Protein AF-A0A9L0SGS0-F1 (afdb_monomer_lite)

Foldseek 3Di:
DPVPPCLLVLLLVLLLLQLVVLCVQLVVLCLPPPSVVSNVLSNLLSVLSNVCSVPVCVLVDPVSLVSLVVSLVVLVVVLVVLVVVCVVVVDDDDDPPVSVVSSVVSVLSNLVSVLSNCCVPDDVCSVVSSVVSVCSSVVVVVVVVVCVVDVVNVLPDDPSPDDPVSVVVVVVVVVVVVVVVVVVVVVVVVVVVVVVVVD

Structure (mmCIF, N/CA/C/O backbone):
data_AF-A0A9L0SGS0-F1
#
_entry.id   AF-A0A9L0SGS0-F1
#
loop_
_atom_site.group_PDB
_atom_site.id
_atom_site.type_symbol
_atom_site.label_atom_id
_atom_site.label_alt_id
_atom_site.label_comp_id
_atom_site.label_asym_id
_atom_site.label_entity_id
_atom_site.label_seq_id
_atom_site.pdbx_PDB_ins_code
_atom_site.Cartn_x
_atom_site.Cartn_y
_atom_site.Cartn_z
_atom_site.occupancy
_atom_site.B_iso_or_equiv
_atom_site.auth_seq_id
_atom_site.auth_comp_id
_atom_site.auth_asym_id
_atom_site.auth_atom_id
_a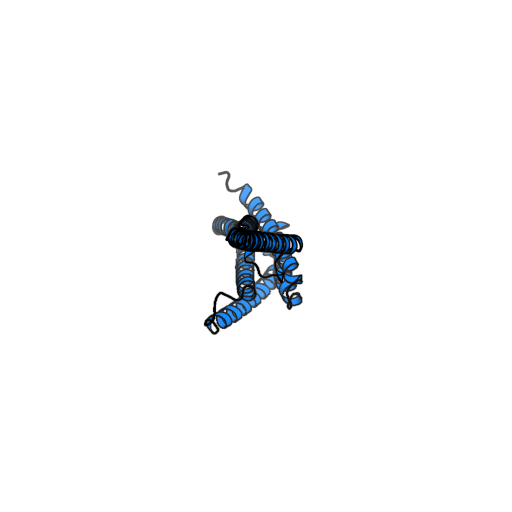tom_site.pdbx_PDB_model_num
ATOM 1 N N . MET A 1 1 ? -27.822 16.216 8.752 1.00 39.91 1 MET A N 1
ATOM 2 C CA . MET A 1 1 ? -26.629 15.425 9.150 1.00 39.91 1 MET A CA 1
ATOM 3 C C . MET A 1 1 ? -26.613 14.049 8.461 1.00 39.91 1 MET A C 1
ATOM 5 O O . MET A 1 1 ? -26.698 13.025 9.122 1.00 39.91 1 MET A O 1
ATOM 9 N N . ALA A 1 2 ? -26.491 13.999 7.128 1.00 43.97 2 ALA A N 1
ATOM 10 C CA . ALA A 1 2 ? -26.511 12.740 6.361 1.00 43.97 2 ALA A CA 1
ATOM 11 C C . ALA A 1 2 ? -25.134 12.043 6.251 1.00 43.97 2 ALA A C 1
ATOM 13 O O . ALA A 1 2 ? -25.060 10.856 5.946 1.00 43.97 2 ALA A O 1
ATOM 14 N N . ALA A 1 3 ? -24.040 12.750 6.556 1.00 47.53 3 ALA A N 1
ATOM 15 C CA . ALA A 1 3 ? -22.668 12.266 6.367 1.00 47.53 3 ALA A CA 1
ATOM 16 C C . ALA A 1 3 ? -22.242 11.116 7.310 1.00 47.53 3 ALA A C 1
ATOM 18 O O . ALA A 1 3 ? -21.232 10.467 7.064 1.00 47.53 3 ALA A O 1
ATOM 19 N N . GLY A 1 4 ? -22.989 10.841 8.387 1.00 55.97 4 GLY A N 1
ATOM 20 C CA . GLY A 1 4 ? -22.631 9.797 9.360 1.00 55.97 4 GLY A CA 1
ATOM 21 C C . GLY A 1 4 ? -23.010 8.372 8.945 1.00 55.97 4 GLY A C 1
ATOM 22 O O . GLY A 1 4 ? -22.355 7.423 9.360 1.00 55.97 4 GLY A O 1
ATOM 23 N N . ARG A 1 5 ? -24.043 8.208 8.106 1.00 62.41 5 ARG A N 1
ATOM 24 C CA . ARG A 1 5 ? -24.620 6.889 7.781 1.00 62.41 5 ARG A CA 1
ATOM 25 C C . ARG A 1 5 ? -23.852 6.142 6.687 1.00 62.41 5 ARG A C 1
ATOM 27 O O . ARG A 1 5 ? -23.850 4.918 6.669 1.00 62.41 5 ARG A O 1
ATOM 34 N N . TRP A 1 6 ? -23.171 6.880 5.814 1.00 72.38 6 TRP A N 1
ATOM 35 C CA . TRP A 1 6 ? -22.425 6.327 4.680 1.00 72.38 6 TRP A CA 1
ATOM 36 C C . TRP A 1 6 ? -20.946 6.096 4.989 1.00 72.38 6 TRP A C 1
ATOM 38 O O . TRP A 1 6 ? -20.318 5.279 4.328 1.00 72.38 6 TRP A O 1
ATOM 48 N N . ALA A 1 7 ? -20.391 6.762 6.007 1.00 75.94 7 ALA A N 1
ATOM 49 C CA . ALA A 1 7 ? -18.968 6.678 6.337 1.00 75.94 7 ALA A CA 1
ATOM 50 C C . ALA A 1 7 ? -18.479 5.243 6.640 1.00 75.94 7 ALA A C 1
ATOM 52 O O . ALA A 1 7 ? -17.448 4.859 6.087 1.00 75.94 7 ALA A O 1
ATOM 53 N N . PRO A 1 8 ? -19.204 4.405 7.413 1.00 80.69 8 PRO A N 1
ATOM 54 C CA . PRO A 1 8 ? -18.795 3.015 7.626 1.00 80.69 8 PRO A CA 1
ATOM 55 C C . PRO A 1 8 ? -18.877 2.171 6.348 1.00 80.69 8 PRO A C 1
ATOM 57 O O . PRO A 1 8 ? -18.004 1.345 6.099 1.00 80.69 8 PRO A O 1
ATOM 60 N N . GLY A 1 9 ? -19.909 2.386 5.525 1.00 84.00 9 GLY A N 1
ATOM 61 C CA . GLY A 1 9 ? -20.066 1.691 4.245 1.00 84.00 9 GLY A CA 1
ATOM 62 C C . GLY A 1 9 ? -18.964 2.061 3.252 1.00 84.00 9 GLY A C 1
ATOM 63 O O . GLY A 1 9 ? -18.373 1.180 2.638 1.00 84.00 9 GLY A O 1
ATOM 64 N N . LEU A 1 10 ? -18.632 3.350 3.160 1.00 85.75 10 LEU A N 1
ATOM 65 C CA . LEU A 1 10 ? -17.568 3.859 2.299 1.00 85.75 10 LEU A CA 1
ATOM 66 C C . LEU A 1 10 ? -16.193 3.364 2.752 1.00 85.75 10 LEU A C 1
ATOM 68 O O . LEU A 1 10 ? -15.414 2.918 1.923 1.00 85.75 10 LEU A O 1
ATOM 72 N N . TRP A 1 11 ? -15.919 3.358 4.060 1.00 87.00 11 TRP A N 1
ATOM 73 C CA . TRP A 1 11 ? -14.687 2.782 4.600 1.00 87.00 11 TRP A CA 1
ATOM 74 C C . TRP A 1 11 ? -14.525 1.312 4.198 1.00 87.00 11 TRP A C 1
ATOM 76 O O . TRP A 1 11 ? -13.460 0.904 3.739 1.00 87.00 11 TRP A O 1
ATOM 86 N N . ARG A 1 12 ? -15.592 0.513 4.311 1.00 89.75 12 ARG A N 1
ATOM 87 C CA . ARG A 1 12 ? -15.574 -0.898 3.899 1.00 89.75 12 ARG A CA 1
ATOM 88 C C . ARG A 1 12 ? -15.368 -1.050 2.395 1.00 89.75 12 ARG A C 1
ATOM 90 O O . ARG A 1 12 ? -14.534 -1.854 1.993 1.00 89.75 12 ARG A O 1
ATOM 97 N N . ALA A 1 13 ? -16.053 -0.242 1.587 1.00 88.50 13 ALA A N 1
ATOM 98 C CA . ALA A 1 13 ? -15.882 -0.232 0.137 1.00 88.50 13 ALA A CA 1
ATOM 99 C C . ALA A 1 13 ? -14.444 0.128 -0.271 1.00 88.50 13 ALA A C 1
ATOM 101 O O . ALA A 1 13 ? -13.855 -0.564 -1.094 1.00 88.50 13 ALA A O 1
ATOM 102 N N . CYS A 1 14 ? -13.848 1.148 0.353 1.00 89.69 14 CYS A N 1
ATOM 103 C CA . CYS A 1 14 ? -12.449 1.521 0.151 1.00 89.69 14 CYS A CA 1
ATOM 104 C C . CYS A 1 14 ? -11.489 0.375 0.504 1.00 89.69 14 CYS A C 1
ATOM 106 O O . CYS A 1 14 ? -10.539 0.129 -0.231 1.00 89.69 14 CYS A O 1
ATOM 108 N N . ASN A 1 15 ? -11.748 -0.357 1.592 1.00 92.50 15 ASN A N 1
ATOM 109 C CA . ASN A 1 15 ? -10.945 -1.524 1.954 1.00 92.50 15 ASN A CA 1
ATOM 110 C C . ASN A 1 15 ? -11.115 -2.675 0.951 1.00 92.50 15 ASN A C 1
ATOM 112 O O . ASN A 1 15 ? -10.125 -3.266 0.546 1.00 92.50 15 ASN A O 1
ATOM 116 N N . TRP A 1 16 ? -12.327 -2.976 0.478 1.00 92.75 16 TRP A N 1
ATOM 117 C CA . TRP A 1 16 ? -12.506 -3.989 -0.572 1.00 92.75 16 TRP A CA 1
ATOM 118 C C . TRP A 1 16 ? -11.792 -3.618 -1.870 1.00 92.75 16 TRP A C 1
ATOM 120 O O . TRP A 1 16 ? -11.120 -4.458 -2.463 1.00 92.75 16 TRP A O 1
ATOM 130 N N . LEU A 1 17 ? -11.897 -2.354 -2.274 1.00 92.31 17 LEU A N 1
ATOM 131 C CA . LEU A 1 17 ? -11.222 -1.824 -3.450 1.00 92.31 17 LEU A CA 1
ATOM 132 C C . LEU A 1 17 ? -9.697 -1.954 -3.326 1.00 92.31 17 LEU A C 1
ATOM 134 O O . LEU A 1 17 ? -9.047 -2.453 -4.239 1.00 92.31 17 LEU A O 1
ATOM 138 N N . MET A 1 18 ? -9.131 -1.564 -2.183 1.00 92.62 18 MET A N 1
ATOM 139 C CA . MET A 1 18 ? -7.688 -1.652 -1.955 1.00 92.62 18 MET A CA 1
ATOM 140 C C . MET A 1 18 ? -7.192 -3.085 -1.775 1.00 92.62 18 MET A C 1
ATOM 142 O O . MET A 1 18 ? -6.107 -3.411 -2.242 1.00 92.62 18 MET A O 1
ATOM 146 N N . ALA A 1 19 ? -7.992 -3.968 -1.177 1.00 94.44 19 ALA A N 1
ATOM 147 C CA . ALA A 1 19 ? -7.681 -5.392 -1.133 1.00 94.44 19 ALA A CA 1
ATOM 148 C C . ALA A 1 19 ? -7.605 -5.989 -2.547 1.00 94.44 19 ALA A C 1
ATOM 150 O O . ALA A 1 19 ? -6.662 -6.715 -2.855 1.00 94.44 19 ALA A O 1
ATOM 151 N N . ALA A 1 20 ? -8.556 -5.639 -3.421 1.00 93.06 20 ALA A N 1
ATOM 152 C CA . ALA A 1 20 ? -8.532 -6.050 -4.822 1.00 93.06 20 ALA A CA 1
ATOM 153 C C . ALA A 1 20 ? -7.328 -5.460 -5.573 1.00 93.06 20 ALA A C 1
ATOM 155 O O . ALA A 1 20 ? -6.685 -6.172 -6.339 1.00 93.06 20 ALA A O 1
ATOM 156 N N . PHE A 1 21 ? -6.987 -4.193 -5.320 1.00 91.56 21 PHE A N 1
ATOM 157 C CA . PHE A 1 21 ? -5.802 -3.552 -5.892 1.00 91.56 21 PHE A CA 1
ATOM 158 C C . PHE A 1 21 ? -4.509 -4.281 -5.502 1.00 91.56 21 PHE A C 1
ATOM 160 O O . PHE A 1 21 ? -3.718 -4.614 -6.378 1.00 91.56 21 PHE A O 1
ATOM 167 N N . PHE A 1 22 ? -4.308 -4.589 -4.217 1.00 93.56 22 PHE A N 1
ATOM 168 C CA . PHE A 1 22 ? -3.123 -5.324 -3.769 1.00 93.56 22 PHE A CA 1
ATOM 169 C C . PHE A 1 22 ? -3.079 -6.756 -4.308 1.00 93.56 22 PHE A C 1
ATOM 171 O O . PHE A 1 22 ? -2.021 -7.212 -4.728 1.00 93.56 22 PHE A O 1
ATOM 178 N N . ALA A 1 23 ? -4.217 -7.451 -4.368 1.00 93.19 23 ALA A N 1
ATOM 179 C CA . ALA A 1 23 ? -4.276 -8.777 -4.980 1.00 93.19 23 ALA A CA 1
ATOM 180 C C . ALA A 1 23 ? -3.918 -8.730 -6.476 1.00 93.19 23 ALA A C 1
ATOM 182 O O . ALA A 1 23 ? -3.169 -9.574 -6.959 1.00 93.19 23 ALA A O 1
ATOM 183 N N . LEU A 1 24 ? -4.406 -7.723 -7.206 1.00 89.31 24 LEU A N 1
ATOM 184 C CA . LEU A 1 24 ? -4.051 -7.522 -8.609 1.00 89.31 24 LEU A CA 1
ATOM 185 C C . LEU A 1 24 ? -2.563 -7.198 -8.771 1.00 89.31 24 LEU A C 1
ATOM 187 O O . LEU A 1 24 ? -1.926 -7.750 -9.663 1.00 89.31 24 LEU A O 1
ATOM 191 N N . ALA A 1 25 ? -2.004 -6.352 -7.901 1.00 89.12 25 ALA A N 1
ATOM 192 C CA . ALA A 1 25 ? -0.573 -6.066 -7.886 1.00 89.12 25 ALA A CA 1
ATOM 193 C C . ALA A 1 25 ? 0.236 -7.357 -7.697 1.00 89.12 25 ALA A C 1
ATOM 195 O O . ALA A 1 25 ? 1.122 -7.626 -8.497 1.00 89.12 25 ALA A O 1
ATOM 196 N N . ALA A 1 26 ? -0.140 -8.216 -6.742 1.00 88.62 26 ALA A N 1
ATOM 197 C CA . ALA A 1 26 ? 0.502 -9.517 -6.555 1.00 88.62 26 ALA A CA 1
ATOM 198 C C . ALA A 1 26 ? 0.464 -10.379 -7.830 1.00 88.62 26 ALA A C 1
ATOM 200 O O . ALA A 1 26 ? 1.477 -10.959 -8.203 1.00 88.62 26 ALA A O 1
ATOM 201 N N . VAL A 1 27 ? -0.678 -10.435 -8.526 1.00 87.50 27 VAL A N 1
ATOM 202 C CA . VAL A 1 27 ? -0.815 -11.200 -9.781 1.00 87.50 27 VAL A CA 1
ATOM 203 C C . VAL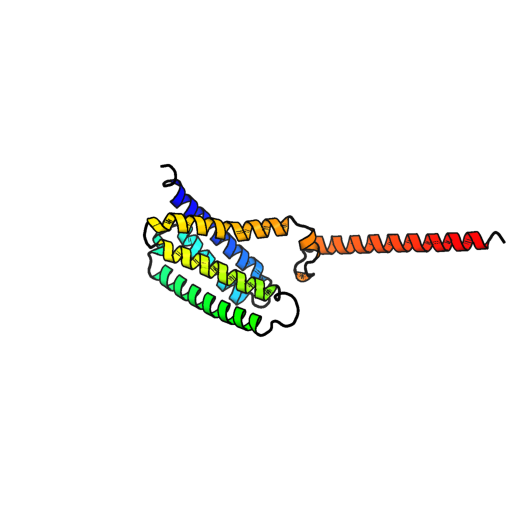 A 1 27 ? 0.095 -10.658 -10.882 1.00 87.50 27 VAL A C 1
ATOM 205 O O . VAL A 1 27 ? 0.692 -11.443 -11.614 1.00 87.50 27 VAL A O 1
ATOM 208 N N . VAL A 1 28 ? 0.213 -9.335 -11.013 1.00 84.56 28 VAL A N 1
ATOM 209 C CA . VAL A 1 28 ? 1.088 -8.718 -12.023 1.00 84.56 28 VAL A CA 1
ATOM 210 C C . VAL A 1 28 ? 2.557 -9.050 -11.750 1.00 84.56 28 VAL A C 1
ATOM 212 O O . VAL A 1 28 ? 3.265 -9.394 -12.698 1.00 84.56 28 VAL A O 1
ATOM 215 N N . GLN A 1 29 ? 2.969 -9.063 -10.477 1.00 83.38 29 GLN A N 1
ATOM 216 C CA . GLN A 1 29 ? 4.349 -9.356 -10.071 1.00 83.38 29 GLN A CA 1
ATOM 217 C C . GLN A 1 29 ? 4.771 -10.817 -10.281 1.00 83.38 29 GLN A C 1
ATOM 219 O O . GLN A 1 29 ? 5.958 -11.106 -10.230 1.00 83.38 29 GLN A O 1
ATOM 224 N N . VAL A 1 30 ? 3.854 -11.749 -10.578 1.00 82.88 30 VAL A N 1
ATOM 225 C CA . VAL A 1 30 ? 4.221 -13.140 -10.936 1.00 82.88 30 VAL A CA 1
ATOM 226 C C . VAL A 1 30 ? 5.104 -13.199 -12.189 1.00 82.88 30 VAL A C 1
ATOM 228 O O . VAL A 1 30 ? 5.819 -14.175 -12.397 1.00 82.88 30 VAL A O 1
ATOM 231 N N . ASN A 1 31 ? 5.054 -12.164 -13.030 1.00 80.69 31 ASN A N 1
ATOM 232 C CA . ASN A 1 31 ? 5.842 -12.095 -14.258 1.00 80.69 31 ASN A CA 1
ATOM 233 C C . ASN A 1 31 ? 7.260 -11.533 -14.050 1.00 80.69 31 ASN A C 1
ATOM 235 O O . ASN A 1 31 ? 8.036 -11.540 -15.005 1.00 80.69 31 ASN A O 1
ATOM 239 N N . ASP A 1 32 ? 7.587 -11.059 -12.846 1.00 80.75 32 ASP A N 1
ATOM 240 C CA . ASP A 1 32 ? 8.880 -10.453 -12.524 1.00 80.75 32 ASP A CA 1
ATOM 241 C C . ASP A 1 32 ? 9.887 -11.518 -12.030 1.00 80.75 32 ASP A C 1
ATOM 243 O O . ASP A 1 32 ? 9.488 -12.553 -11.481 1.00 80.75 32 ASP A O 1
ATOM 247 N N . PRO A 1 33 ? 11.205 -11.316 -12.228 1.00 75.56 33 PRO A N 1
ATOM 248 C CA . PRO A 1 33 ? 12.237 -12.298 -11.872 1.00 75.56 33 PRO A CA 1
ATOM 249 C C . PRO A 1 33 ? 12.321 -12.608 -10.366 1.00 75.56 33 PRO A C 1
ATOM 251 O O . PRO A 1 33 ? 12.831 -13.661 -9.985 1.00 75.56 33 PRO A O 1
ATOM 254 N N . ASP A 1 34 ? 11.810 -11.724 -9.515 1.00 83.19 34 ASP A N 1
ATOM 255 C CA . ASP A 1 34 ? 11.772 -11.812 -8.053 1.00 83.19 34 ASP A CA 1
ATOM 256 C C . ASP A 1 34 ? 10.332 -11.925 -7.500 1.00 83.19 34 ASP A C 1
ATOM 258 O O . ASP A 1 34 ? 10.038 -11.572 -6.350 1.00 83.19 34 ASP A O 1
ATOM 262 N N . ALA A 1 35 ? 9.436 -12.497 -8.313 1.00 83.75 35 ALA A N 1
ATOM 263 C CA . ALA A 1 35 ? 8.015 -12.693 -8.032 1.00 83.75 35 ALA A CA 1
ATOM 264 C C . ALA A 1 35 ? 7.697 -13.221 -6.624 1.00 83.75 35 ALA A C 1
ATOM 266 O O . ALA A 1 35 ? 6.737 -12.768 -6.002 1.00 83.75 35 ALA A O 1
ATOM 267 N N . GLU A 1 36 ? 8.467 -14.182 -6.105 1.00 84.25 36 GLU A N 1
ATOM 268 C CA . GLU A 1 36 ? 8.157 -14.854 -4.835 1.00 84.25 36 GLU A CA 1
ATOM 269 C C . GLU A 1 36 ? 8.039 -13.871 -3.663 1.00 84.25 36 GLU A C 1
ATOM 271 O O . GLU A 1 36 ? 7.088 -13.936 -2.876 1.00 84.25 36 GLU A O 1
ATOM 276 N N . VAL A 1 37 ? 8.980 -12.930 -3.562 1.00 88.19 37 VAL A N 1
ATOM 277 C CA . VAL A 1 37 ? 9.009 -11.953 -2.471 1.00 88.19 37 VAL A CA 1
ATOM 278 C C . VAL A 1 37 ? 7.920 -10.909 -2.684 1.00 88.19 37 VAL A C 1
ATOM 280 O O . VAL A 1 37 ? 7.155 -10.622 -1.760 1.00 88.19 37 VAL A O 1
ATOM 283 N N . TRP A 1 38 ? 7.776 -10.390 -3.904 1.00 88.25 38 TRP A N 1
ATOM 284 C CA . TRP A 1 38 ? 6.790 -9.350 -4.198 1.00 88.25 38 TRP A CA 1
ATOM 285 C C . TRP A 1 38 ? 5.348 -9.826 -4.074 1.00 88.25 38 TRP A C 1
ATOM 287 O O . TRP A 1 38 ? 4.518 -9.112 -3.509 1.00 88.25 38 TRP A O 1
ATOM 297 N N . VAL A 1 39 ? 5.039 -11.048 -4.511 1.00 90.69 39 VAL A N 1
ATOM 298 C CA . VAL A 1 39 ? 3.715 -11.652 -4.308 1.00 90.69 39 VAL A CA 1
ATOM 299 C C . VAL A 1 39 ? 3.383 -11.680 -2.818 1.00 90.69 39 VAL A C 1
ATOM 301 O O . VAL A 1 39 ? 2.295 -11.259 -2.431 1.00 90.69 39 VAL A O 1
ATOM 304 N N . MET A 1 40 ? 4.318 -12.090 -1.955 1.00 91.94 40 MET A N 1
ATOM 305 C CA . MET A 1 40 ? 4.104 -12.080 -0.503 1.00 91.94 40 MET A CA 1
ATOM 306 C C . MET A 1 40 ? 3.918 -10.662 0.049 1.00 91.94 40 MET A C 1
ATOM 308 O O . MET A 1 40 ? 3.011 -10.431 0.858 1.00 91.94 40 MET A O 1
ATOM 312 N N . VAL A 1 41 ? 4.734 -9.710 -0.414 1.00 93.62 41 VAL A N 1
ATOM 313 C CA . VAL A 1 41 ? 4.664 -8.297 -0.013 1.00 93.62 41 VAL A CA 1
ATOM 314 C C . VAL A 1 41 ? 3.292 -7.697 -0.316 1.00 93.62 41 VAL A C 1
ATOM 316 O O . VAL A 1 41 ? 2.771 -6.959 0.513 1.00 93.62 41 VAL A O 1
ATOM 319 N N . TYR A 1 42 ? 2.661 -8.054 -1.436 1.00 93.81 42 TYR A N 1
ATOM 320 C CA . TYR A 1 42 ? 1.323 -7.569 -1.793 1.00 93.81 42 TYR A CA 1
ATOM 321 C C . TYR A 1 42 ? 0.173 -8.420 -1.225 1.00 93.81 42 TYR A C 1
ATOM 323 O O . TYR A 1 42 ? -0.889 -7.886 -0.893 1.00 93.81 42 TYR A O 1
ATOM 331 N N . MET A 1 43 ? 0.352 -9.731 -1.050 1.00 94.06 43 MET A N 1
ATOM 332 C CA . MET A 1 43 ? -0.715 -10.618 -0.566 1.00 94.06 43 MET A CA 1
ATOM 333 C C . MET A 1 43 ? -1.027 -10.433 0.921 1.00 94.06 43 MET A C 1
ATOM 335 O O . MET A 1 43 ? -2.197 -10.472 1.309 1.00 94.06 43 MET A O 1
ATOM 339 N N . ILE A 1 44 ? -0.017 -10.184 1.761 1.00 94.38 44 ILE A N 1
ATOM 340 C CA . ILE A 1 44 ? -0.223 -9.889 3.189 1.00 94.38 44 ILE A CA 1
ATOM 341 C C . ILE A 1 44 ? -1.157 -8.675 3.383 1.00 94.38 44 ILE A C 1
ATOM 343 O O . ILE A 1 44 ? -2.190 -8.823 4.048 1.00 94.38 44 ILE A O 1
ATOM 347 N N . PRO A 1 45 ? -0.884 -7.488 2.803 1.00 94.56 45 PRO A N 1
ATOM 348 C CA . PRO A 1 45 ? -1.769 -6.338 2.928 1.00 94.56 45 PRO A CA 1
ATOM 349 C C . PRO A 1 45 ? -3.104 -6.551 2.210 1.00 94.56 45 PRO A C 1
ATOM 351 O O . PRO A 1 45 ? -4.110 -6.043 2.706 1.00 94.56 45 PRO A O 1
ATOM 354 N N . ALA A 1 46 ? -3.175 -7.336 1.126 1.00 95.75 46 ALA A N 1
ATOM 355 C CA . ALA A 1 46 ? -4.450 -7.693 0.495 1.00 95.75 46 ALA A CA 1
ATOM 356 C C . ALA A 1 46 ? -5.385 -8.422 1.475 1.00 95.75 46 ALA A C 1
ATOM 358 O O . ALA A 1 46 ? -6.529 -8.005 1.675 1.00 95.75 46 ALA A O 1
ATOM 359 N N . VAL A 1 47 ? -4.884 -9.461 2.151 1.00 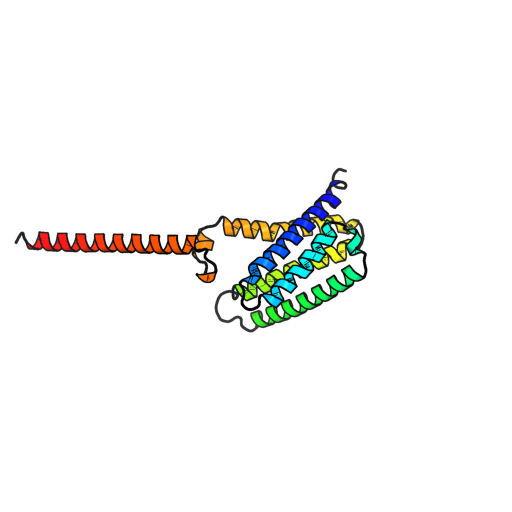96.38 47 VAL A N 1
ATOM 360 C CA . VAL A 1 47 ? -5.655 -10.235 3.137 1.00 96.38 47 VAL A CA 1
ATOM 361 C C . VAL A 1 47 ? -6.007 -9.379 4.350 1.00 96.38 47 VAL A C 1
ATOM 363 O O . VAL A 1 47 ? -7.168 -9.342 4.761 1.00 96.38 47 VAL A O 1
ATOM 366 N N . LEU A 1 48 ? -5.042 -8.647 4.915 1.00 94.44 48 LEU A N 1
ATOM 367 C CA . LEU A 1 48 ? -5.292 -7.800 6.085 1.00 94.44 48 LEU A CA 1
ATOM 368 C C . LEU A 1 48 ? -6.331 -6.717 5.791 1.00 94.44 48 LEU A C 1
ATOM 370 O O . LEU A 1 48 ? -7.204 -6.482 6.626 1.00 94.44 48 LEU A O 1
ATOM 374 N N . THR A 1 49 ? -6.268 -6.099 4.611 1.00 93.88 49 THR A N 1
ATOM 375 C CA . THR A 1 49 ? -7.223 -5.078 4.163 1.00 93.88 49 THR A CA 1
ATOM 376 C C . THR A 1 49 ? -8.603 -5.684 3.895 1.00 93.88 49 THR A C 1
ATOM 378 O O . THR A 1 49 ? -9.620 -5.109 4.293 1.00 93.88 49 THR A O 1
ATOM 381 N N . LEU A 1 50 ? -8.669 -6.878 3.296 1.00 94.69 50 LEU A N 1
ATOM 382 C CA . LEU A 1 50 ? -9.928 -7.598 3.097 1.00 94.69 50 LEU A CA 1
ATOM 383 C C . LEU A 1 50 ? -10.629 -7.861 4.435 1.00 94.69 50 LEU A C 1
ATOM 385 O O . LEU A 1 50 ? -11.825 -7.594 4.564 1.00 94.69 50 LEU A O 1
ATOM 389 N N . LEU A 1 51 ? -9.881 -8.312 5.447 1.00 92.88 51 LEU A N 1
ATOM 390 C CA . LEU A 1 51 ? -10.411 -8.528 6.794 1.00 92.88 51 LEU A CA 1
ATOM 391 C C . LEU A 1 51 ? -11.003 -7.242 7.390 1.00 92.88 51 LEU A C 1
ATOM 393 O O . LEU A 1 51 ? -12.070 -7.304 7.998 1.00 92.88 51 LEU A O 1
ATOM 397 N N . VAL A 1 52 ? -10.377 -6.077 7.174 1.00 91.19 52 VAL A N 1
ATOM 398 C CA . VAL A 1 52 ? -10.925 -4.775 7.608 1.00 91.19 52 VAL A CA 1
ATOM 399 C C . VAL A 1 52 ? -12.228 -4.440 6.874 1.00 91.19 52 VAL A C 1
ATOM 401 O O . VAL A 1 52 ? -13.174 -3.954 7.496 1.00 91.19 52 VAL A O 1
ATOM 404 N N . GLY A 1 53 ? -12.320 -4.723 5.572 1.00 88.94 53 GLY A N 1
ATOM 405 C CA . GLY A 1 53 ? -13.551 -4.529 4.795 1.00 88.94 53 GLY A CA 1
ATOM 406 C C . GLY A 1 53 ? -14.699 -5.447 5.238 1.00 88.94 53 GLY A C 1
ATOM 407 O O . GLY A 1 53 ? -15.861 -5.026 5.298 1.00 88.94 53 GLY A O 1
ATOM 408 N N . LEU A 1 54 ? -14.385 -6.696 5.595 1.00 91.25 54 LEU A N 1
ATOM 409 C CA . LEU A 1 54 ? -15.351 -7.666 6.118 1.00 91.25 54 LEU A CA 1
ATOM 410 C C . LEU A 1 54 ? -15.814 -7.294 7.528 1.00 91.25 54 LEU A C 1
ATOM 412 O O . LEU A 1 54 ? -17.020 -7.205 7.768 1.00 91.25 54 LEU A O 1
ATOM 416 N N . ASN A 1 55 ? -14.873 -7.029 8.434 1.00 88.38 55 ASN A N 1
ATOM 417 C CA . ASN A 1 55 ? -15.143 -6.646 9.812 1.00 88.38 55 ASN A CA 1
ATOM 418 C C . ASN A 1 55 ? -14.124 -5.597 10.309 1.00 88.38 55 ASN A C 1
ATOM 420 O O . ASN A 1 55 ? -13.038 -5.964 10.764 1.00 88.38 55 ASN A O 1
ATOM 424 N N . PRO A 1 56 ? -14.486 -4.299 10.330 1.00 85.38 56 PRO A N 1
ATOM 425 C CA . PRO A 1 56 ? -13.585 -3.227 10.763 1.00 85.38 56 PRO A CA 1
ATOM 426 C C . PRO A 1 56 ? -13.044 -3.381 12.194 1.00 85.38 56 PRO A C 1
ATOM 428 O O . PRO A 1 56 ? -11.988 -2.833 12.515 1.00 85.38 56 PRO A O 1
ATOM 431 N N . LEU A 1 57 ? -13.732 -4.149 13.049 1.00 85.31 57 LEU A N 1
ATOM 432 C CA . LEU A 1 57 ? -13.315 -4.414 14.430 1.00 85.31 57 LEU A CA 1
ATOM 433 C C . LEU A 1 57 ? -12.031 -5.253 14.514 1.00 85.31 57 LEU A C 1
ATOM 435 O O . LEU A 1 57 ? -11.362 -5.226 15.546 1.00 85.31 57 LEU A O 1
ATOM 439 N N . VAL A 1 58 ? -11.644 -5.950 13.436 1.00 88.31 58 VAL A N 1
ATOM 440 C CA . VAL A 1 58 ? -10.394 -6.728 13.380 1.00 88.31 58 VAL A CA 1
ATOM 441 C C . VAL A 1 58 ? -9.164 -5.856 13.647 1.00 88.31 58 VAL A C 1
ATOM 443 O O . VAL A 1 58 ? -8.201 -6.326 14.246 1.00 88.31 58 VAL A O 1
ATOM 446 N N . THR A 1 59 ? -9.229 -4.564 13.300 1.00 86.25 59 THR A N 1
ATOM 447 C CA . THR A 1 59 ? -8.157 -3.586 13.554 1.00 86.25 59 THR A CA 1
ATOM 448 C C . THR A 1 59 ? -7.872 -3.390 15.040 1.00 86.25 59 THR A C 1
ATOM 450 O O . THR A 1 59 ? -6.800 -2.910 15.392 1.00 86.25 59 THR A O 1
ATOM 453 N N . GLY A 1 60 ? -8.804 -3.759 15.926 1.00 83.94 60 GLY A N 1
ATOM 454 C CA . GLY A 1 60 ? -8.625 -3.746 17.375 1.00 83.94 60 GLY A CA 1
ATOM 455 C C . GLY A 1 60 ? -7.865 -4.958 17.922 1.00 83.94 60 GLY A C 1
ATOM 456 O O . GLY A 1 60 ? -7.353 -4.884 19.037 1.00 83.94 60 GLY A O 1
ATOM 457 N N . ASN A 1 61 ? -7.760 -6.047 17.155 1.00 89.31 61 ASN A N 1
ATOM 458 C CA . ASN A 1 61 ? -7.101 -7.280 17.577 1.00 89.31 61 ASN A CA 1
ATOM 459 C C . ASN A 1 61 ? -5.573 -7.107 17.606 1.00 89.31 61 ASN A C 1
ATOM 461 O O . ASN A 1 61 ? -4.970 -6.604 16.655 1.00 89.31 61 ASN A O 1
ATOM 465 N N . PHE A 1 62 ? -4.943 -7.573 18.687 1.00 89.50 62 PHE A N 1
ATOM 466 C CA . PHE A 1 62 ? -3.492 -7.570 18.849 1.00 89.50 62 PHE A CA 1
ATOM 467 C C . PHE A 1 62 ? -2.767 -8.304 17.714 1.00 89.50 62 PHE A C 1
ATOM 469 O O . PHE A 1 62 ? -1.776 -7.791 17.210 1.00 89.50 62 PHE A O 1
ATOM 476 N N . ILE A 1 63 ? -3.282 -9.451 17.255 1.00 92.56 63 ILE A N 1
ATOM 477 C CA . ILE A 1 63 ? -2.660 -10.233 16.173 1.00 92.56 63 ILE A CA 1
ATOM 478 C C . ILE A 1 63 ? -2.618 -9.409 14.884 1.00 92.56 63 ILE A C 1
ATOM 480 O O . ILE A 1 63 ? -1.554 -9.242 14.294 1.00 92.56 63 ILE A O 1
ATOM 484 N N . TRP A 1 64 ? -3.757 -8.837 14.480 1.00 93.56 64 TRP A N 1
ATOM 485 C CA . TRP A 1 64 ? -3.838 -8.007 13.275 1.00 93.56 64 TRP A CA 1
ATOM 486 C C . TRP A 1 64 ? -2.895 -6.800 13.377 1.00 93.56 64 TRP A C 1
ATOM 488 O O . TRP A 1 64 ? -2.151 -6.518 12.438 1.00 93.56 64 TRP A O 1
ATOM 498 N N . LYS A 1 65 ? -2.862 -6.125 14.537 1.00 90.38 65 LYS A N 1
ATOM 499 C CA . LYS A 1 65 ? -1.975 -4.974 14.771 1.00 90.38 65 LYS A CA 1
ATOM 500 C C . LYS A 1 65 ? -0.500 -5.343 14.697 1.00 90.38 65 LYS A C 1
ATOM 502 O O . LYS A 1 65 ? 0.256 -4.595 14.085 1.00 90.38 65 LYS A O 1
ATOM 507 N N . SER A 1 66 ? -0.104 -6.461 15.297 1.00 93.19 66 SER A N 1
ATOM 508 C CA . SER A 1 66 ? 1.282 -6.929 15.305 1.00 93.19 66 SER A CA 1
ATOM 509 C C . SER A 1 66 ? 1.741 -7.321 13.905 1.00 93.19 66 SER A C 1
ATOM 511 O O . SER A 1 66 ? 2.766 -6.822 13.450 1.00 93.19 66 SER A O 1
ATOM 513 N N . VAL A 1 67 ? 0.952 -8.124 13.181 1.00 94.50 67 VAL A N 1
ATOM 514 C CA . VAL A 1 67 ? 1.270 -8.508 11.794 1.00 94.50 67 VAL A CA 1
ATOM 515 C C . VAL A 1 67 ? 1.359 -7.268 10.900 1.00 94.50 67 VAL A C 1
ATOM 517 O O . VAL A 1 67 ? 2.333 -7.107 10.169 1.00 94.50 67 VAL A O 1
ATOM 520 N N . SER A 1 68 ? 0.394 -6.347 11.007 1.00 93.25 68 SER A N 1
ATOM 521 C CA . SER A 1 68 ? 0.415 -5.085 10.262 1.00 93.25 68 SER A CA 1
ATOM 522 C C . SER A 1 68 ? 1.640 -4.231 10.593 1.00 93.25 68 SER A C 1
ATOM 524 O O . SER A 1 68 ? 2.250 -3.693 9.675 1.00 93.25 68 SER A O 1
ATOM 526 N N . ALA A 1 69 ? 2.005 -4.086 11.869 1.00 93.38 69 ALA A N 1
ATOM 527 C CA . ALA A 1 69 ? 3.127 -3.249 12.287 1.00 93.38 69 ALA A CA 1
ATOM 528 C C . ALA A 1 69 ? 4.475 -3.817 11.826 1.00 93.38 69 ALA A C 1
ATOM 530 O O . ALA A 1 69 ? 5.308 -3.070 11.320 1.00 93.38 69 ALA A O 1
ATOM 531 N N . ILE A 1 70 ? 4.662 -5.134 11.950 1.00 95.38 70 ILE A N 1
ATOM 532 C CA . ILE A 1 70 ? 5.857 -5.830 11.461 1.00 95.38 70 ILE A CA 1
ATOM 533 C C . ILE A 1 70 ? 5.986 -5.640 9.947 1.00 95.38 70 ILE A C 1
ATOM 535 O O . ILE A 1 70 ? 7.048 -5.264 9.458 1.00 95.38 70 ILE A O 1
ATOM 539 N N . HIS A 1 71 ? 4.893 -5.832 9.207 1.00 94.44 71 HIS A N 1
ATOM 540 C CA . HIS A 1 71 ? 4.896 -5.672 7.757 1.00 94.44 71 HIS A CA 1
ATOM 541 C C . HIS A 1 71 ? 5.198 -4.227 7.323 1.00 94.44 71 HIS A C 1
ATOM 543 O O . HIS A 1 71 ? 6.022 -4.016 6.437 1.00 94.44 71 HIS A O 1
ATOM 549 N N . ILE A 1 72 ? 4.596 -3.231 7.987 1.00 93.00 72 ILE A N 1
ATOM 550 C CA . ILE A 1 72 ? 4.899 -1.806 7.769 1.00 93.00 72 ILE A CA 1
ATOM 551 C C . ILE A 1 72 ? 6.385 -1.526 8.012 1.00 93.00 72 ILE A C 1
ATOM 553 O O . ILE A 1 72 ? 7.014 -0.848 7.207 1.00 93.00 72 ILE A O 1
ATOM 557 N N . PHE A 1 73 ? 6.949 -2.045 9.105 1.00 94.94 73 PHE A N 1
ATOM 558 C CA . PHE A 1 73 ? 8.355 -1.838 9.436 1.00 94.94 73 PHE A CA 1
ATOM 559 C C . PHE A 1 73 ? 9.276 -2.362 8.328 1.00 94.94 73 PHE A C 1
ATOM 561 O O . PHE A 1 73 ? 10.110 -1.608 7.833 1.00 94.94 73 PHE A O 1
ATOM 568 N N . PHE A 1 74 ? 9.065 -3.601 7.872 1.00 94.25 74 PHE A N 1
ATOM 569 C CA . PHE A 1 74 ? 9.835 -4.164 6.760 1.00 94.25 74 PHE A CA 1
ATOM 570 C C . PHE A 1 74 ? 9.675 -3.355 5.468 1.00 94.25 74 PHE A C 1
ATOM 572 O O . PHE A 1 74 ? 10.677 -3.056 4.821 1.00 94.25 74 PHE A O 1
ATOM 579 N N . CYS A 1 75 ? 8.450 -2.938 5.123 1.00 93.94 75 CYS A N 1
ATOM 580 C CA . CYS A 1 75 ? 8.202 -2.125 3.930 1.00 93.94 75 CYS A CA 1
ATOM 581 C C . CYS A 1 75 ? 8.916 -0.769 3.991 1.00 93.94 75 CYS A C 1
ATOM 583 O O . CYS A 1 75 ? 9.478 -0.335 2.991 1.00 93.94 75 CYS A O 1
ATOM 585 N N . ILE A 1 76 ? 8.933 -0.111 5.156 1.00 93.62 76 ILE A N 1
ATOM 586 C CA . ILE A 1 76 ? 9.640 1.162 5.349 1.00 93.62 76 ILE A CA 1
ATOM 587 C C . ILE A 1 76 ? 11.147 0.961 5.216 1.00 93.62 76 ILE A C 1
ATOM 589 O O . ILE A 1 76 ? 11.791 1.712 4.488 1.00 93.62 76 ILE A O 1
ATOM 593 N N . THR A 1 77 ? 11.719 -0.038 5.894 1.00 94.38 77 THR A N 1
ATOM 594 C CA . THR A 1 77 ? 13.159 -0.315 5.810 1.00 94.38 77 THR A CA 1
ATOM 595 C C . THR A 1 77 ? 13.582 -0.598 4.370 1.00 94.38 77 THR A C 1
ATOM 597 O O . THR A 1 77 ? 14.580 -0.043 3.912 1.00 94.38 77 THR A O 1
ATOM 600 N N . TRP A 1 78 ? 12.797 -1.390 3.635 1.00 93.75 78 TRP A N 1
ATOM 601 C CA . TRP A 1 78 ? 13.065 -1.682 2.228 1.00 93.75 78 TRP A CA 1
ATOM 602 C C . TRP A 1 78 ? 12.923 -0.442 1.344 1.00 93.75 78 TRP A C 1
ATOM 604 O O . TRP A 1 78 ? 13.817 -0.149 0.557 1.00 93.75 78 TRP A O 1
ATOM 614 N N . ALA A 1 79 ? 11.854 0.341 1.517 1.00 91.88 79 ALA A N 1
ATOM 615 C CA . ALA A 1 79 ? 11.634 1.570 0.759 1.00 91.88 79 ALA A CA 1
ATOM 616 C C . ALA A 1 79 ? 12.756 2.594 0.980 1.00 91.88 79 ALA A C 1
ATOM 618 O O . ALA A 1 79 ? 13.187 3.241 0.032 1.00 91.88 79 ALA A O 1
ATOM 619 N N . VAL A 1 80 ? 13.264 2.727 2.210 1.00 92.62 80 VAL A N 1
ATOM 620 C CA . VAL A 1 80 ? 14.410 3.600 2.512 1.00 92.62 80 VAL A CA 1
ATOM 621 C C . VAL A 1 80 ? 15.683 3.083 1.846 1.00 92.62 80 VAL A C 1
ATOM 623 O O . VAL A 1 80 ? 16.416 3.880 1.267 1.00 92.62 80 VAL A O 1
ATOM 626 N N . GLY A 1 81 ? 15.938 1.771 1.893 1.00 89.88 81 GLY A N 1
ATOM 627 C CA . GLY A 1 81 ? 17.078 1.159 1.207 1.00 89.88 81 GLY A CA 1
ATOM 628 C C . GLY A 1 81 ? 17.034 1.396 -0.303 1.00 89.88 81 GLY A C 1
ATOM 629 O O . GLY A 1 81 ? 18.015 1.859 -0.881 1.00 89.88 81 GLY A O 1
ATOM 630 N N . LEU A 1 82 ? 15.870 1.170 -0.915 1.00 87.44 82 LEU A N 1
ATOM 631 C CA . LEU A 1 82 ? 15.636 1.371 -2.343 1.00 87.44 82 LEU A CA 1
ATOM 632 C C . LEU A 1 82 ? 15.735 2.856 -2.729 1.00 87.44 82 LEU A C 1
ATOM 634 O O . LEU A 1 82 ? 16.396 3.206 -3.701 1.00 87.44 82 LEU A O 1
ATOM 638 N N . ALA A 1 83 ? 15.168 3.759 -1.924 1.00 88.00 83 ALA A N 1
ATOM 639 C CA . ALA A 1 83 ? 15.295 5.199 -2.132 1.00 88.00 83 ALA A CA 1
ATOM 640 C C . ALA A 1 83 ? 16.753 5.671 -2.019 1.00 88.00 83 ALA A C 1
ATOM 642 O O . ALA A 1 83 ? 17.202 6.472 -2.833 1.00 88.00 83 ALA A O 1
ATOM 643 N N . TYR A 1 84 ? 17.511 5.172 -1.040 1.00 88.00 84 TYR A N 1
ATOM 644 C CA . TYR A 1 84 ? 18.931 5.492 -0.894 1.00 88.00 84 TYR A CA 1
ATOM 645 C C . TYR A 1 84 ? 19.756 4.969 -2.074 1.00 88.00 84 TYR A C 1
ATOM 647 O O . TYR A 1 84 ? 20.583 5.701 -2.617 1.00 88.00 84 TYR A O 1
ATOM 655 N N . TYR A 1 85 ? 19.490 3.734 -2.507 1.00 84.75 85 TYR A N 1
ATOM 656 C CA . TYR A 1 85 ? 20.109 3.138 -3.688 1.00 84.75 85 TYR A CA 1
ATOM 657 C C . TYR A 1 85 ? 19.881 4.001 -4.936 1.00 84.75 85 TYR A C 1
ATOM 659 O O . TYR A 1 85 ? 20.850 4.384 -5.598 1.00 84.75 85 TYR A O 1
ATOM 667 N N . LEU A 1 86 ? 18.627 4.396 -5.180 1.00 81.38 86 LEU A N 1
ATOM 668 C CA . LEU A 1 86 ? 18.227 5.273 -6.283 1.00 81.38 86 LEU A CA 1
ATOM 669 C C . LEU A 1 86 ? 18.888 6.655 -6.205 1.00 81.38 86 LEU A C 1
ATOM 671 O O . LEU A 1 86 ? 19.336 7.188 -7.219 1.00 81.38 86 LEU A O 1
ATOM 675 N N . LEU A 1 87 ? 18.980 7.241 -5.007 1.00 80.19 87 LEU A N 1
ATOM 676 C CA . LEU A 1 87 ? 19.623 8.542 -4.799 1.00 80.19 87 LEU A CA 1
ATOM 677 C C . LEU A 1 87 ? 21.129 8.501 -5.081 1.00 80.19 87 LEU A C 1
ATOM 679 O O . LEU A 1 87 ? 21.668 9.473 -5.604 1.00 80.19 87 LEU A O 1
ATOM 683 N N . LEU A 1 88 ? 21.810 7.400 -4.755 1.00 78.31 88 LEU A N 1
ATOM 684 C CA . LEU A 1 88 ? 23.246 7.256 -4.996 1.00 78.31 88 LEU A CA 1
ATOM 685 C C . LEU A 1 88 ? 23.597 6.922 -6.452 1.00 78.31 88 LEU A C 1
ATOM 687 O O . LEU A 1 88 ? 24.638 7.361 -6.935 1.00 78.31 88 LEU A O 1
ATOM 691 N N . HIS A 1 89 ? 22.744 6.183 -7.165 1.00 74.50 89 HIS A N 1
ATOM 692 C CA . HIS A 1 89 ? 23.007 5.724 -8.539 1.00 74.50 89 HIS A CA 1
ATOM 693 C C . HIS A 1 89 ? 22.390 6.642 -9.621 1.00 74.50 89 HIS A C 1
ATOM 695 O O . HIS A 1 89 ? 22.274 6.272 -10.787 1.00 74.50 89 HIS A O 1
ATOM 701 N N . THR A 1 90 ? 22.040 7.880 -9.251 1.00 58.31 90 THR A N 1
ATOM 702 C CA . THR A 1 90 ? 21.251 8.875 -10.014 1.00 58.31 90 THR A CA 1
ATOM 703 C C . THR A 1 90 ? 21.946 9.534 -11.233 1.00 58.31 90 THR A C 1
ATOM 705 O O . THR A 1 90 ? 21.752 10.718 -11.512 1.00 58.31 90 THR A O 1
ATOM 708 N N . GLN A 1 91 ? 22.784 8.820 -11.998 1.00 51.28 91 GLN A N 1
ATOM 709 C CA . GLN A 1 91 ? 23.530 9.429 -13.123 1.00 51.28 91 GLN A CA 1
ATOM 710 C C . GLN A 1 91 ? 23.183 8.990 -14.549 1.00 51.28 91 GLN A C 1
ATOM 712 O O . GLN A 1 91 ? 23.747 9.569 -15.476 1.00 51.28 91 GLN A O 1
ATOM 717 N N . GLN A 1 92 ? 22.233 8.088 -14.805 1.00 45.62 92 GLN A N 1
ATOM 718 C CA . GLN A 1 92 ? 21.810 7.828 -16.191 1.00 45.62 92 GLN A CA 1
ATOM 719 C C . GLN A 1 92 ? 20.307 7.509 -16.283 1.00 45.62 92 GLN A C 1
ATOM 721 O O . GLN A 1 92 ? 19.897 6.370 -16.133 1.00 45.62 92 GLN A O 1
ATOM 726 N N . ASN A 1 93 ? 19.523 8.543 -16.607 1.00 46.22 93 ASN A N 1
ATOM 727 C CA . ASN A 1 93 ? 18.259 8.488 -17.355 1.00 46.22 93 ASN A CA 1
ATOM 728 C C . ASN A 1 93 ? 17.099 7.665 -16.763 1.00 46.22 93 ASN A C 1
ATOM 730 O O . ASN A 1 93 ? 16.987 6.486 -17.052 1.00 46.22 93 ASN A O 1
ATOM 734 N N . ILE A 1 94 ? 16.156 8.362 -16.105 1.00 49.66 94 ILE A N 1
ATOM 735 C CA . ILE A 1 94 ? 14.770 7.918 -15.840 1.00 49.66 94 ILE A CA 1
ATOM 736 C C . ILE A 1 94 ? 14.713 6.635 -14.999 1.00 49.66 94 ILE A C 1
ATOM 738 O O . ILE A 1 94 ? 14.899 5.554 -15.531 1.00 49.66 94 ILE A O 1
ATOM 742 N N . ILE A 1 95 ? 14.441 6.786 -13.693 1.00 52.88 95 ILE A N 1
ATOM 743 C CA . ILE A 1 95 ? 13.946 5.760 -12.749 1.00 52.88 95 ILE A CA 1
ATOM 744 C C . ILE A 1 95 ? 13.773 4.393 -13.424 1.00 52.88 95 ILE A C 1
ATOM 746 O O . ILE A 1 95 ? 12.825 4.241 -14.196 1.00 52.88 95 ILE A O 1
ATOM 750 N N . HIS A 1 96 ? 14.665 3.434 -13.150 1.00 59.00 96 HIS A N 1
ATOM 751 C CA . HIS A 1 96 ? 14.494 2.049 -13.592 1.00 59.00 96 HIS A CA 1
ATOM 752 C C . HIS A 1 96 ? 13.022 1.657 -13.381 1.00 59.00 96 HIS A C 1
ATOM 754 O O . HIS A 1 96 ? 12.539 1.699 -12.249 1.00 59.00 96 HIS A O 1
ATOM 760 N N . GLU A 1 97 ? 12.278 1.401 -14.469 1.00 64.06 97 GLU A N 1
ATOM 761 C CA . GLU A 1 97 ? 10.800 1.348 -14.434 1.00 64.06 97 GLU A CA 1
ATOM 762 C C . GLU A 1 97 ? 10.258 0.311 -13.430 1.00 64.06 97 GLU A C 1
ATOM 764 O O . GLU A 1 97 ? 9.122 0.407 -12.963 1.00 64.06 97 GLU A O 1
ATOM 769 N N . GLU A 1 98 ? 11.093 -0.663 -13.076 1.00 70.19 98 GLU A N 1
ATOM 770 C CA . GLU A 1 98 ? 10.874 -1.673 -12.046 1.00 70.19 98 GLU A CA 1
ATOM 771 C C . GLU A 1 98 ? 11.096 -1.130 -10.625 1.00 70.19 98 GLU A C 1
ATOM 773 O O . GLU A 1 98 ? 10.143 -1.062 -9.853 1.00 70.19 98 GLU A O 1
ATOM 778 N N . GLU A 1 99 ? 12.279 -0.602 -10.300 1.00 77.81 99 GLU A N 1
ATOM 779 C CA . GLU A 1 99 ? 12.591 -0.059 -8.964 1.00 77.81 99 GLU A CA 1
ATOM 780 C C . GLU A 1 99 ? 11.670 1.111 -8.568 1.00 77.81 99 GLU A C 1
ATOM 782 O O . GLU A 1 99 ? 11.264 1.260 -7.413 1.00 77.81 99 GLU A O 1
ATOM 787 N N . GLY A 1 100 ? 11.274 1.946 -9.535 1.00 79.81 100 GLY A N 1
ATOM 788 C CA . GLY A 1 100 ? 10.283 2.999 -9.309 1.00 79.81 100 GLY A CA 1
ATOM 789 C C . GLY A 1 100 ? 8.898 2.455 -8.955 1.00 79.81 100 GLY A C 1
ATOM 790 O O . GLY A 1 100 ? 8.232 2.982 -8.055 1.00 79.81 100 GLY A O 1
ATOM 791 N N . ARG A 1 101 ? 8.467 1.393 -9.651 1.00 81.44 101 ARG A N 1
ATOM 792 C CA . ARG A 1 101 ? 7.195 0.695 -9.405 1.00 81.44 101 ARG A CA 1
ATOM 793 C C . ARG A 1 101 ? 7.192 0.065 -8.015 1.00 81.44 101 ARG A C 1
ATOM 795 O O . ARG A 1 101 ? 6.219 0.225 -7.278 1.00 81.44 101 ARG A O 1
ATOM 802 N N . GLU A 1 102 ? 8.285 -0.587 -7.647 1.00 87.69 102 GLU A N 1
ATOM 803 C CA . GLU A 1 102 ? 8.490 -1.218 -6.345 1.00 87.69 102 GLU A CA 1
ATOM 804 C C . GLU A 1 102 ? 8.456 -0.210 -5.196 1.00 87.69 102 GLU A C 1
ATOM 806 O O . GLU A 1 102 ? 7.690 -0.376 -4.240 1.00 87.69 102 GLU A O 1
ATOM 811 N N . LEU A 1 103 ? 9.220 0.884 -5.311 1.00 88.88 103 LEU A N 1
ATOM 812 C CA . LEU A 1 103 ? 9.246 1.944 -4.304 1.00 88.88 103 LEU A CA 1
ATOM 813 C C . LEU A 1 103 ? 7.849 2.544 -4.104 1.00 88.88 103 LEU A C 1
ATOM 815 O O . LEU A 1 103 ? 7.392 2.709 -2.970 1.00 88.88 103 LEU A O 1
ATOM 819 N N . PHE A 1 104 ? 7.149 2.851 -5.198 1.00 87.75 104 PHE A N 1
ATOM 820 C CA . PHE A 1 104 ? 5.803 3.414 -5.135 1.00 87.75 104 PHE A CA 1
ATOM 821 C C . PHE A 1 104 ? 4.796 2.437 -4.508 1.00 87.75 104 PHE A C 1
ATOM 823 O O . PHE A 1 104 ? 3.973 2.837 -3.678 1.00 87.75 104 PHE A O 1
ATOM 830 N N . GLY A 1 105 ? 4.901 1.148 -4.836 1.00 89.00 105 GLY A N 1
ATOM 831 C CA . GLY A 1 105 ? 4.101 0.087 -4.233 1.00 89.00 105 GLY A CA 1
ATOM 832 C C . GLY A 1 105 ? 4.281 -0.013 -2.718 1.00 89.00 105 GLY A C 1
ATOM 833 O O . GLY A 1 105 ? 3.292 -0.006 -1.976 1.00 89.00 105 GLY A O 1
ATOM 834 N N . LEU A 1 106 ? 5.530 -0.007 -2.241 1.00 91.31 106 LEU A N 1
ATOM 835 C CA . LEU A 1 106 ? 5.853 -0.026 -0.809 1.00 91.31 106 LEU A CA 1
ATOM 836 C C . LEU A 1 106 ? 5.302 1.200 -0.069 1.00 91.31 106 LEU A C 1
ATOM 838 O O . LEU A 1 106 ? 4.805 1.075 1.056 1.00 91.31 106 LEU A O 1
ATOM 842 N N . VAL A 1 107 ? 5.334 2.379 -0.699 1.00 91.19 107 VAL A N 1
ATOM 843 C CA . VAL A 1 107 ? 4.750 3.608 -0.139 1.00 91.19 107 VAL A CA 1
ATOM 844 C C . VAL A 1 107 ? 3.230 3.487 -0.005 1.00 91.19 107 VAL A C 1
ATOM 846 O O . VAL A 1 107 ? 2.693 3.817 1.056 1.00 91.19 107 VAL A O 1
ATOM 849 N N . ILE A 1 108 ? 2.528 2.970 -1.023 1.00 91.19 108 ILE A N 1
ATOM 850 C CA . ILE A 1 108 ? 1.071 2.760 -0.954 1.00 91.19 108 ILE A CA 1
ATOM 851 C C . ILE A 1 108 ? 0.718 1.757 0.148 1.00 91.19 108 ILE A C 1
ATOM 853 O O . ILE A 1 108 ? -0.171 2.043 0.955 1.00 91.19 108 ILE A O 1
ATOM 857 N N . ILE A 1 109 ? 1.405 0.609 0.214 1.00 92.94 109 ILE A N 1
ATOM 858 C CA . ILE A 1 109 ? 1.186 -0.405 1.260 1.00 92.94 109 ILE A CA 1
ATOM 859 C C . ILE A 1 109 ? 1.359 0.230 2.641 1.00 92.94 109 ILE A C 1
ATOM 861 O O . ILE A 1 109 ? 0.473 0.133 3.493 1.00 92.94 109 ILE A O 1
ATOM 865 N N . THR A 1 110 ? 2.473 0.933 2.847 1.00 92.31 110 THR A N 1
ATOM 866 C CA . THR A 1 110 ? 2.807 1.579 4.121 1.00 92.31 110 THR A CA 1
ATOM 867 C C . THR A 1 110 ? 1.741 2.592 4.531 1.00 92.31 110 THR A C 1
ATOM 869 O O . THR A 1 110 ? 1.257 2.558 5.667 1.00 92.31 110 THR A O 1
ATOM 872 N N . ALA A 1 111 ? 1.337 3.473 3.613 1.00 90.38 111 ALA A N 1
ATOM 873 C CA . ALA A 1 111 ? 0.318 4.482 3.871 1.00 90.38 111 ALA A CA 1
ATOM 874 C C . ALA A 1 111 ? -1.036 3.838 4.203 1.00 90.38 111 ALA A C 1
ATOM 876 O O . ALA A 1 111 ? -1.666 4.195 5.201 1.00 90.38 111 ALA A O 1
ATOM 877 N N . TRP A 1 112 ? -1.464 2.846 3.416 1.00 93.19 112 TRP A N 1
ATOM 878 C CA . TRP A 1 112 ? -2.753 2.184 3.597 1.00 93.19 112 TRP A CA 1
ATOM 879 C C . TRP A 1 112 ? -2.835 1.391 4.903 1.00 93.19 112 TRP A C 1
ATOM 881 O O . TRP A 1 112 ? -3.794 1.531 5.671 1.00 93.19 112 TRP A O 1
ATOM 891 N N . MET A 1 113 ? -1.804 0.600 5.201 1.00 92.31 113 MET A N 1
ATOM 892 C CA . MET A 1 113 ? -1.740 -0.183 6.432 1.00 92.31 113 MET A CA 1
ATOM 893 C C . MET A 1 113 ? -1.663 0.728 7.663 1.00 92.31 113 MET A C 1
ATOM 895 O O . MET A 1 113 ? -2.333 0.460 8.661 1.00 92.31 113 MET A O 1
ATOM 899 N N . SER A 1 114 ? -0.948 1.856 7.579 1.00 89.19 114 SER A N 1
ATOM 900 C CA . SER A 1 114 ? -0.906 2.869 8.645 1.00 89.19 114 SER A CA 1
ATOM 901 C C . SER A 1 114 ? -2.267 3.534 8.876 1.00 89.19 114 SER A C 1
ATOM 903 O O . SER A 1 114 ? -2.651 3.770 10.028 1.00 89.19 114 SER A O 1
ATOM 905 N N . LEU A 1 115 ? -3.032 3.793 7.806 1.00 88.56 115 LEU A N 1
ATOM 906 C CA . LEU A 1 115 ? -4.414 4.271 7.902 1.00 88.56 115 LEU A CA 1
ATOM 907 C C . LEU A 1 115 ? -5.308 3.245 8.609 1.00 88.56 115 LEU A C 1
ATOM 909 O O . LEU A 1 115 ? -6.017 3.600 9.553 1.00 88.56 115 LEU A O 1
ATOM 913 N N . CYS A 1 116 ? -5.244 1.974 8.204 1.00 87.38 116 CYS A N 1
ATOM 914 C CA . CYS A 1 116 ? -6.027 0.898 8.816 1.00 87.38 116 CYS A CA 1
ATOM 915 C C . CYS A 1 116 ? -5.666 0.701 10.296 1.00 87.38 116 CYS A C 1
ATOM 917 O O . CYS A 1 116 ? -6.552 0.586 11.143 1.00 87.38 116 CYS A O 1
ATOM 919 N N . HIS A 1 117 ? -4.375 0.754 10.630 1.00 86.06 117 HIS A N 1
ATOM 920 C CA . HIS A 1 117 ? -3.881 0.669 12.003 1.00 86.06 117 HIS A CA 1
ATOM 921 C C . HIS A 1 117 ? -4.365 1.841 12.872 1.00 86.06 117 HIS A C 1
ATOM 923 O O . HIS A 1 117 ? -4.701 1.671 14.047 1.00 86.06 117 HIS A O 1
ATOM 929 N N . SER A 1 118 ? -4.435 3.041 12.294 1.00 81.12 118 SER A N 1
ATOM 930 C CA . SER A 1 118 ? -4.867 4.260 12.986 1.00 81.12 118 SER A CA 1
ATOM 931 C C . SER A 1 118 ? -6.388 4.402 13.080 1.00 81.12 118 SER A C 1
ATOM 933 O O . SER A 1 118 ? -6.871 5.169 13.915 1.00 81.12 118 SER A O 1
ATOM 935 N N . SER A 1 119 ? -7.148 3.650 12.278 1.00 76.44 119 SER A N 1
ATOM 936 C CA . SER A 1 119 ? -8.618 3.654 12.276 1.00 76.44 119 SER A CA 1
ATOM 937 C C . SER A 1 119 ? -9.210 3.240 13.633 1.00 76.44 119 SER A C 1
ATOM 939 O O . SER A 1 119 ? -10.292 3.683 14.012 1.00 76.44 119 SER A O 1
ATOM 941 N N . SER A 1 120 ? -8.462 2.481 14.446 1.00 67.00 120 SER A N 1
ATOM 942 C CA . SER A 1 120 ? -8.888 2.107 15.800 1.00 67.00 120 SER A CA 1
ATOM 943 C C . SER A 1 120 ? -8.847 3.271 16.816 1.00 67.00 120 SER A C 1
ATOM 945 O O . SER A 1 120 ? -9.195 3.057 17.979 1.00 67.00 120 SER A O 1
ATOM 947 N N . LYS A 1 121 ? -8.360 4.473 16.453 1.00 62.81 121 LYS A N 1
ATOM 948 C CA . LYS A 1 121 ? -8.111 5.597 17.379 1.00 62.81 121 LYS A CA 1
ATOM 949 C C . LYS A 1 121 ? -9.003 6.822 17.063 1.00 62.81 121 LYS A C 1
ATOM 951 O O . LYS A 1 121 ? -8.652 7.651 16.238 1.00 62.81 121 LYS A O 1
ATOM 956 N N . LYS A 1 122 ? -10.096 6.972 17.832 1.00 55.28 122 LYS A N 1
ATOM 957 C CA . LYS A 1 122 ? -11.003 8.145 18.008 1.00 55.28 122 LYS A CA 1
ATOM 958 C C . LYS A 1 122 ? -11.825 8.666 16.788 1.00 55.28 122 LYS A C 1
ATOM 960 O O . LYS A 1 122 ? -11.328 8.765 15.674 1.00 55.28 122 LYS A O 1
ATOM 965 N N . PRO A 1 123 ? -13.079 9.131 17.014 1.00 52.22 123 PRO A N 1
ATOM 966 C CA . PRO A 1 123 ? -14.056 9.444 15.953 1.00 52.22 123 PRO A CA 1
ATOM 967 C C . PRO A 1 123 ? -13.837 10.758 15.175 1.00 52.22 123 PRO A C 1
ATOM 969 O O . PRO A 1 123 ? -14.349 10.888 14.064 1.00 52.22 123 PRO A O 1
ATOM 972 N N . VAL A 1 124 ? -13.085 11.734 15.701 1.00 49.56 124 VAL A N 1
ATOM 973 C CA . VAL A 1 124 ? -12.869 13.037 15.024 1.00 49.56 124 VAL A CA 1
ATOM 974 C C . VAL A 1 124 ? -11.852 12.923 13.876 1.00 49.56 124 VAL A C 1
ATOM 976 O O . VAL A 1 124 ? -12.003 13.583 12.851 1.00 49.56 124 VAL A O 1
ATOM 979 N N . GLY A 1 125 ? -10.879 12.010 13.993 1.00 57.38 125 GLY A N 1
ATOM 980 C CA . GLY A 1 125 ? -9.932 11.680 12.919 1.00 57.38 125 GLY A CA 1
ATOM 981 C C . GLY A 1 125 ? -10.541 10.840 11.791 1.00 57.38 125 GLY A C 1
ATOM 982 O O . GLY A 1 125 ? -10.026 10.857 10.676 1.00 57.38 125 GLY A O 1
ATOM 983 N N . GLY A 1 126 ? -11.672 10.169 12.035 1.00 67.19 126 GLY A N 1
ATOM 984 C CA . GLY A 1 126 ? -12.263 9.219 11.088 1.00 67.19 126 GLY A CA 1
ATOM 985 C C . GLY A 1 126 ? -12.713 9.840 9.761 1.00 67.19 126 GLY A C 1
ATOM 986 O O . GLY A 1 126 ? -12.614 9.196 8.723 1.00 67.19 126 GLY A O 1
ATOM 987 N N . ARG A 1 127 ? -13.161 11.104 9.752 1.00 71.00 127 ARG A N 1
ATOM 988 C CA . ARG A 1 127 ? -13.578 11.784 8.506 1.00 71.00 127 ARG A CA 1
ATOM 989 C C . ARG A 1 127 ? -12.393 12.186 7.629 1.00 71.00 127 ARG A C 1
ATOM 991 O O . ARG A 1 127 ? -12.467 12.040 6.415 1.00 71.00 127 ARG A O 1
ATOM 998 N N . ILE A 1 128 ? -11.310 12.665 8.241 1.00 74.94 128 ILE A N 1
ATOM 999 C CA . ILE A 1 128 ? -10.074 13.026 7.532 1.00 74.94 128 ILE A CA 1
ATOM 1000 C C . ILE A 1 128 ? -9.383 11.754 7.031 1.00 74.94 128 ILE A C 1
ATOM 1002 O O . ILE A 1 128 ? -9.008 11.688 5.867 1.00 74.94 128 ILE A O 1
ATOM 1006 N N . GLN A 1 129 ? -9.304 10.712 7.867 1.00 78.38 129 GLN A N 1
ATOM 1007 C CA . GLN A 1 129 ? -8.811 9.391 7.463 1.00 78.38 129 GLN A CA 1
ATOM 1008 C C . GLN A 1 129 ? -9.606 8.824 6.284 1.00 78.38 129 GLN A C 1
ATOM 1010 O O . GLN A 1 129 ? -9.008 8.315 5.346 1.00 78.38 129 GLN A O 1
ATOM 1015 N N . LEU A 1 130 ? -10.936 8.956 6.294 1.00 78.88 130 LEU A N 1
ATOM 1016 C CA . LEU A 1 130 ? -11.781 8.515 5.186 1.00 78.88 130 LEU A CA 1
ATOM 1017 C C . LEU A 1 130 ? -11.527 9.319 3.903 1.00 78.88 130 LEU A C 1
ATOM 1019 O O . LEU A 1 130 ? -11.440 8.727 2.835 1.00 78.88 130 LEU A O 1
ATOM 1023 N N . ALA A 1 131 ? -11.374 10.643 3.992 1.00 81.44 131 ALA A N 1
ATOM 1024 C CA . ALA A 1 131 ? -11.049 11.473 2.831 1.00 81.44 131 ALA A CA 1
ATOM 1025 C C . ALA A 1 131 ? -9.683 11.097 2.230 1.00 81.44 131 ALA A C 1
ATOM 1027 O O . ALA A 1 131 ? -9.576 10.902 1.021 1.00 81.44 131 ALA A O 1
ATOM 1028 N N . ILE A 1 132 ? -8.665 10.916 3.079 1.00 82.38 132 ILE A N 1
ATOM 1029 C CA . ILE A 1 132 ? -7.333 10.454 2.667 1.00 82.38 132 ILE A CA 1
ATOM 1030 C C . ILE A 1 132 ? -7.425 9.061 2.033 1.00 82.38 132 ILE A C 1
ATOM 1032 O O . ILE A 1 132 ? -6.850 8.834 0.973 1.00 82.38 132 ILE A O 1
ATOM 1036 N N . ALA A 1 133 ? -8.193 8.147 2.628 1.00 82.75 133 ALA A N 1
ATOM 1037 C CA . ALA A 1 133 ? -8.394 6.805 2.095 1.00 82.75 133 ALA A CA 1
ATOM 1038 C C . ALA A 1 133 ? -9.044 6.824 0.708 1.00 82.75 133 ALA A C 1
ATOM 1040 O O . ALA A 1 133 ? -8.600 6.108 -0.179 1.00 82.75 133 ALA A O 1
ATOM 1041 N N . VAL A 1 134 ? -10.057 7.665 0.488 1.00 82.06 134 VAL A N 1
ATOM 1042 C CA . VAL A 1 134 ? -10.690 7.811 -0.831 1.00 82.06 134 VAL A CA 1
ATOM 1043 C C . VAL A 1 134 ? -9.680 8.313 -1.864 1.00 82.06 134 VAL A C 1
ATOM 1045 O O . VAL A 1 134 ? -9.605 7.749 -2.951 1.00 82.06 134 VAL A O 1
ATOM 1048 N N . VAL A 1 135 ? -8.867 9.319 -1.530 1.00 84.62 135 VAL A N 1
ATOM 1049 C CA . VAL A 1 135 ? -7.842 9.845 -2.448 1.00 84.62 135 VAL A CA 1
ATOM 1050 C C . VAL A 1 135 ? -6.799 8.778 -2.784 1.00 84.62 135 VAL A C 1
ATOM 1052 O O . VAL A 1 135 ? -6.547 8.529 -3.961 1.00 84.62 135 VAL A O 1
ATOM 1055 N N . ILE A 1 136 ? -6.238 8.110 -1.770 1.00 83.38 136 ILE A N 1
ATOM 1056 C CA . ILE A 1 136 ? -5.229 7.056 -1.958 1.00 83.38 136 ILE A CA 1
ATOM 1057 C C . ILE A 1 136 ? -5.805 5.870 -2.736 1.00 83.38 136 ILE A C 1
ATOM 1059 O O . ILE A 1 136 ? -5.095 5.280 -3.536 1.00 83.38 136 ILE A O 1
ATOM 1063 N N . ALA A 1 137 ? -7.077 5.526 -2.538 1.00 80.81 137 ALA A N 1
ATOM 1064 C CA . ALA A 1 137 ? -7.710 4.399 -3.215 1.00 80.81 137 ALA A CA 1
ATOM 1065 C C . ALA A 1 137 ? -8.064 4.701 -4.681 1.00 80.81 137 ALA A C 1
ATOM 1067 O O . ALA A 1 137 ? -7.972 3.830 -5.545 1.00 80.81 137 ALA A O 1
ATOM 1068 N N . LEU A 1 138 ? -8.461 5.941 -4.977 1.00 79.56 138 LEU A N 1
ATOM 1069 C CA . LEU A 1 138 ? -8.813 6.352 -6.334 1.00 79.56 138 LEU A CA 1
ATOM 1070 C C . LEU A 1 138 ? -7.584 6.664 -7.187 1.00 79.56 138 LEU A C 1
ATOM 1072 O O . LEU A 1 138 ? -7.604 6.392 -8.383 1.00 79.56 138 LEU A O 1
ATOM 1076 N N . PHE A 1 139 ? -6.516 7.209 -6.603 1.00 83.00 139 PHE A N 1
ATOM 1077 C CA . PHE A 1 139 ? -5.347 7.657 -7.361 1.00 83.00 139 PHE A CA 1
ATOM 1078 C C . PHE A 1 139 ? -4.695 6.550 -8.222 1.00 83.00 139 PHE A C 1
ATOM 1080 O O . PHE A 1 139 ? -4.505 6.789 -9.419 1.00 83.00 139 PHE A O 1
ATOM 1087 N N . PRO A 1 140 ? -4.422 5.331 -7.711 1.00 77.62 140 PRO A N 1
ATOM 1088 C CA . PRO A 1 140 ? -3.850 4.245 -8.504 1.00 77.62 140 PRO A CA 1
ATOM 1089 C C . PRO A 1 140 ? -4.795 3.766 -9.606 1.00 77.62 140 PRO A C 1
ATOM 1091 O O . PRO A 1 140 ? -4.356 3.513 -10.722 1.00 77.62 140 PRO A O 1
ATOM 1094 N N . LEU A 1 141 ? -6.101 3.696 -9.329 1.00 74.62 141 LEU A N 1
ATOM 1095 C CA . LEU A 1 141 ? -7.096 3.258 -10.309 1.00 74.62 141 LEU A CA 1
ATOM 1096 C C . LEU A 1 141 ? -7.281 4.267 -11.437 1.00 74.62 141 LEU A C 1
ATOM 1098 O O . LEU A 1 141 ? -7.318 3.884 -12.603 1.00 74.62 141 LEU A O 1
ATOM 1102 N N . LEU A 1 142 ? -7.378 5.555 -11.104 1.00 80.31 142 LEU A N 1
ATOM 1103 C CA . LEU A 1 142 ? -7.491 6.625 -12.092 1.00 80.31 142 LEU A CA 1
ATOM 1104 C C . LEU A 1 142 ? -6.232 6.694 -12.955 1.00 80.31 142 LEU A C 1
ATOM 1106 O O . LEU A 1 142 ? -6.338 6.797 -14.175 1.00 80.31 142 LEU A O 1
ATOM 1110 N N . SER A 1 143 ? -5.059 6.559 -12.334 1.00 78.06 143 SER A N 1
ATOM 1111 C CA . SER A 1 143 ? -3.781 6.484 -13.046 1.00 78.06 143 SER A CA 1
ATOM 1112 C C . SER A 1 143 ? -3.735 5.274 -13.983 1.00 78.06 143 SER A C 1
ATOM 1114 O O . SER A 1 143 ? -3.360 5.408 -15.145 1.00 78.06 143 SER A O 1
ATOM 1116 N N . TRP A 1 144 ? -4.194 4.106 -13.527 1.0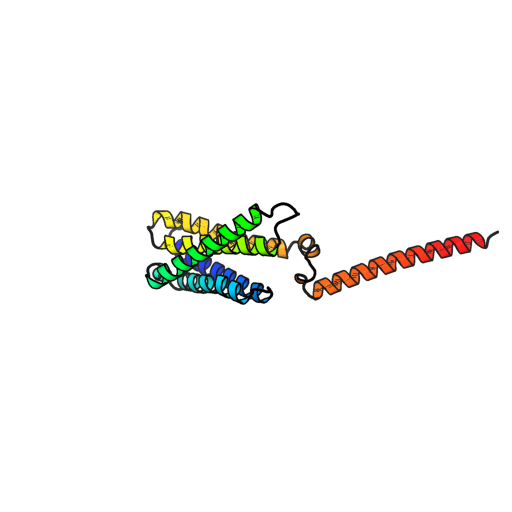0 75.31 144 TRP A N 1
ATOM 1117 C CA . TRP A 1 144 ? -4.223 2.886 -14.335 1.00 75.31 144 TRP A CA 1
ATOM 1118 C C . TRP A 1 144 ? -5.191 2.985 -15.520 1.00 75.31 144 TRP A C 1
ATOM 1120 O O . TRP A 1 144 ? -4.817 2.680 -16.651 1.00 75.31 144 TRP A O 1
ATOM 1130 N N . VAL A 1 145 ? -6.413 3.482 -15.298 1.00 77.06 145 VAL A N 1
ATOM 1131 C CA . VAL A 1 145 ? -7.401 3.717 -16.366 1.00 77.06 145 VAL A CA 1
ATOM 1132 C C . VAL A 1 145 ? -6.887 4.748 -17.369 1.00 77.06 145 VAL A C 1
ATOM 1134 O O . VAL A 1 145 ? -7.048 4.559 -18.574 1.00 77.06 145 VAL A O 1
ATOM 1137 N N . TYR A 1 146 ? -6.234 5.810 -16.895 1.00 77.62 146 TYR A N 1
ATOM 1138 C CA . TYR A 1 146 ? -5.636 6.831 -17.751 1.00 77.62 146 TYR A CA 1
ATOM 1139 C C . TYR A 1 146 ? -4.546 6.248 -18.659 1.00 77.62 146 TYR A C 1
ATOM 1141 O O . TYR A 1 146 ? -4.582 6.449 -19.874 1.00 77.62 146 TYR A O 1
ATOM 1149 N N . ILE A 1 147 ? -3.624 5.462 -18.096 1.00 72.38 147 ILE A N 1
ATOM 1150 C CA . ILE A 1 147 ? -2.579 4.764 -18.859 1.00 72.38 147 ILE A CA 1
ATOM 1151 C C . ILE A 1 147 ? -3.203 3.769 -19.844 1.00 72.38 147 ILE A C 1
ATOM 1153 O O . ILE A 1 147 ? -2.771 3.672 -20.991 1.00 72.38 147 ILE A O 1
ATOM 1157 N N . TYR A 1 148 ? -4.252 3.051 -19.433 1.00 69.25 148 TYR A N 1
ATOM 1158 C CA . TYR A 1 148 ? -4.932 2.104 -20.307 1.00 69.25 148 TYR A CA 1
ATOM 1159 C C . TYR A 1 148 ? -5.634 2.798 -21.488 1.00 69.25 148 TYR A C 1
ATOM 1161 O O . TYR A 1 148 ? -5.583 2.296 -22.611 1.00 69.25 148 TYR A O 1
ATOM 1169 N N . ALA A 1 149 ? -6.271 3.947 -21.262 1.00 74.75 149 ALA A N 1
ATOM 1170 C CA . ALA A 1 149 ? -6.968 4.703 -22.300 1.00 74.75 149 ALA A CA 1
ATOM 1171 C C . ALA A 1 149 ? -6.006 5.421 -23.264 1.00 74.75 149 ALA A C 1
ATOM 1173 O O . ALA A 1 149 ? -6.331 5.602 -24.442 1.00 74.75 149 ALA A O 1
ATOM 1174 N N . ASN A 1 150 ? -4.820 5.814 -22.789 1.00 74.12 150 ASN A N 1
ATOM 1175 C CA . ASN A 1 150 ? -3.858 6.575 -23.575 1.00 74.12 150 ASN A CA 1
ATOM 1176 C C . ASN A 1 150 ? -2.932 5.660 -24.403 1.00 74.12 150 ASN A C 1
ATOM 1178 O O . ASN A 1 150 ? -1.908 5.156 -23.942 1.00 74.12 150 ASN A O 1
ATOM 1182 N N . LYS A 1 151 ? -3.300 5.452 -25.673 1.00 61.31 151 LYS A N 1
ATOM 1183 C CA . LYS A 1 151 ? -2.589 4.557 -26.607 1.00 61.31 151 LYS A CA 1
ATOM 1184 C C . LYS A 1 151 ? -1.171 5.021 -26.950 1.00 61.31 151 LYS A C 1
ATOM 1186 O O . LYS A 1 151 ? -0.345 4.194 -27.332 1.00 61.31 151 LYS A O 1
ATOM 1191 N N . GLU A 1 152 ? -0.890 6.315 -26.829 1.00 59.22 152 GLU A N 1
ATOM 1192 C CA . GLU A 1 152 ? 0.420 6.891 -27.141 1.00 59.22 152 GLU A CA 1
ATOM 1193 C C . GLU A 1 152 ? 1.466 6.449 -26.110 1.00 59.22 152 GLU A C 1
ATOM 1195 O O . GLU A 1 152 ? 2.509 5.918 -26.490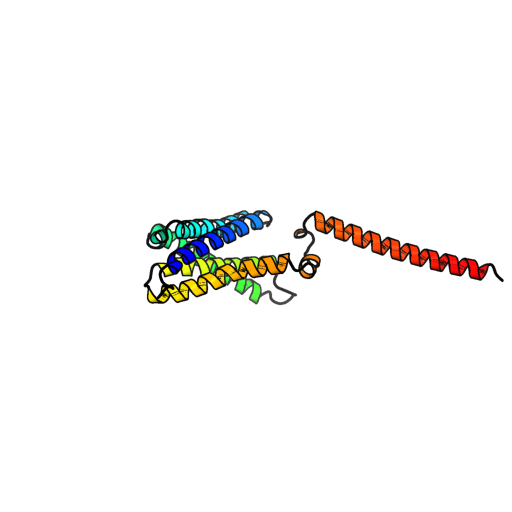 1.00 59.22 152 GLU A O 1
ATOM 1200 N N . MET A 1 153 ? 1.104 6.489 -24.823 1.00 58.75 153 MET A N 1
ATOM 1201 C CA . MET A 1 153 ? 1.912 5.977 -23.706 1.00 58.75 153 MET A CA 1
ATOM 1202 C C . MET A 1 153 ? 2.176 4.472 -23.813 1.00 58.75 153 MET A C 1
ATOM 1204 O O . MET A 1 153 ? 3.272 4.011 -23.524 1.00 58.75 153 MET A O 1
ATOM 1208 N N . ARG A 1 154 ? 1.195 3.679 -24.260 1.00 58.81 154 ARG A N 1
ATOM 1209 C CA . ARG A 1 154 ? 1.384 2.229 -24.421 1.00 58.81 154 ARG A CA 1
ATOM 1210 C C . ARG A 1 154 ? 2.276 1.878 -25.615 1.00 58.81 154 ARG A C 1
ATOM 1212 O O . ARG A 1 154 ? 2.972 0.862 -25.621 1.00 58.81 154 ARG A O 1
ATOM 1219 N N . SER A 1 155 ? 2.278 2.719 -26.649 1.00 56.91 155 SER A N 1
ATOM 1220 C CA . SER A 1 155 ? 3.090 2.485 -27.845 1.00 56.91 155 SER A CA 1
ATOM 1221 C C . SER A 1 155 ? 4.597 2.554 -27.562 1.00 56.91 155 SER A C 1
ATOM 1223 O O . SER A 1 155 ? 5.364 1.825 -28.201 1.00 56.91 155 SER A O 1
ATOM 1225 N N . SER A 1 156 ? 5.009 3.332 -26.555 1.00 60.12 156 SER A N 1
ATOM 1226 C CA . SER A 1 156 ? 6.399 3.461 -26.106 1.00 60.12 156 SER A CA 1
ATOM 1227 C C . SER A 1 156 ? 6.861 2.357 -25.148 1.00 60.12 156 SER A C 1
ATOM 1229 O O . SER A 1 156 ? 8.034 2.339 -24.797 1.00 60.12 156 SER A O 1
ATOM 1231 N N . TRP A 1 157 ? 5.994 1.415 -24.752 1.00 62.16 157 TRP A N 1
ATOM 1232 C CA . TRP A 1 157 ? 6.370 0.370 -23.792 1.00 62.16 157 TRP A CA 1
ATOM 1233 C C . TRP A 1 157 ? 7.424 -0.601 -24.349 1.00 62.16 157 TRP A C 1
ATOM 1235 O O . TRP A 1 157 ? 7.388 -0.930 -25.549 1.00 62.16 157 TRP A O 1
ATOM 1245 N N . PRO A 1 158 ? 8.334 -1.107 -23.499 1.00 57.62 158 PRO A N 1
ATOM 1246 C CA . PRO A 1 158 ? 9.277 -2.145 -23.888 1.00 57.62 158 PRO A CA 1
ATOM 1247 C C . PRO A 1 158 ? 8.543 -3.435 -24.290 1.00 57.62 158 PRO A C 1
ATOM 1249 O O . PRO A 1 158 ? 7.411 -3.699 -23.885 1.00 57.62 158 PRO A O 1
ATOM 1252 N N . THR A 1 159 ? 9.164 -4.240 -25.154 1.00 57.88 159 THR A N 1
ATOM 1253 C CA . THR A 1 159 ? 8.502 -5.373 -25.830 1.00 57.88 159 THR A CA 1
ATOM 1254 C C . THR A 1 159 ? 7.990 -6.458 -24.885 1.00 57.88 159 THR A C 1
ATOM 1256 O O . THR A 1 159 ? 7.049 -7.151 -25.256 1.00 57.88 159 THR A O 1
ATOM 1259 N N . HIS A 1 160 ? 8.553 -6.580 -23.680 1.00 56.59 160 HIS A N 1
ATOM 1260 C CA . HIS A 1 160 ? 8.097 -7.524 -22.654 1.00 56.59 160 HIS A CA 1
ATOM 1261 C C . HIS A 1 160 ? 6.782 -7.096 -21.974 1.00 56.59 160 HIS A C 1
ATOM 1263 O O . HIS A 1 160 ? 6.060 -7.948 -21.470 1.00 56.59 160 HIS A O 1
ATOM 1269 N N . CYS A 1 161 ? 6.424 -5.807 -22.025 1.00 56.38 161 CYS A N 1
ATOM 1270 C CA . CYS A 1 161 ? 5.174 -5.274 -21.468 1.00 56.38 161 CYS A CA 1
ATOM 1271 C C . CYS A 1 161 ? 4.039 -5.181 -22.502 1.00 56.38 161 CYS A C 1
ATOM 1273 O O . CYS A 1 161 ? 2.905 -4.844 -22.159 1.00 56.38 161 CYS A O 1
ATOM 1275 N N . LYS A 1 162 ? 4.322 -5.445 -23.785 1.00 61.28 162 LYS A N 1
ATOM 1276 C CA . LYS A 1 162 ? 3.323 -5.382 -24.859 1.00 61.28 162 LYS A CA 1
ATOM 1277 C C . LYS A 1 162 ? 2.584 -6.707 -24.974 1.00 61.28 162 LYS A C 1
ATOM 1279 O O . LYS A 1 162 ? 3.186 -7.765 -25.134 1.00 61.28 162 LYS A O 1
ATOM 1284 N N . THR A 1 163 ? 1.257 -6.642 -24.970 1.00 59.69 163 THR A N 1
ATOM 1285 C CA . THR A 1 163 ? 0.429 -7.831 -25.210 1.00 59.69 163 THR A CA 1
ATOM 1286 C C . THR A 1 163 ? 0.619 -8.346 -26.643 1.00 59.69 163 THR A C 1
ATOM 1288 O O . THR A 1 163 ? 0.878 -7.576 -27.571 1.00 59.69 163 THR A O 1
ATOM 1291 N N . GLY A 1 164 ? 0.466 -9.659 -26.864 1.00 55.38 164 GLY A N 1
ATOM 1292 C CA . GLY A 1 164 ? 0.725 -10.293 -28.171 1.00 55.38 164 GLY A CA 1
ATOM 1293 C C . GLY A 1 164 ? -0.085 -9.714 -29.345 1.00 55.38 164 GLY A C 1
ATOM 1294 O O . GLY A 1 164 ? 0.343 -9.778 -30.500 1.00 55.38 164 GLY A O 1
ATOM 1295 N N . HIS A 1 165 ? -1.227 -9.084 -29.063 1.00 56.34 165 HIS A N 1
ATOM 1296 C CA . HIS A 1 165 ? -2.015 -8.349 -30.053 1.00 56.34 165 HIS A CA 1
ATOM 1297 C C . HIS A 1 165 ? -1.286 -7.090 -30.567 1.00 56.34 165 HIS A C 1
ATOM 1299 O O . HIS A 1 165 ? -1.285 -6.808 -31.767 1.00 56.34 165 HIS A O 1
ATOM 1305 N N . GLU A 1 166 ? -0.605 -6.363 -29.683 1.00 59.53 166 GLU A N 1
ATOM 1306 C CA . GLU A 1 166 ? 0.042 -5.077 -29.972 1.00 59.53 166 GLU A CA 1
ATOM 1307 C C . GLU A 1 166 ? 1.370 -5.252 -30.715 1.00 59.53 166 GLU A C 1
ATOM 1309 O O . GLU A 1 166 ? 1.679 -4.481 -31.628 1.00 59.53 166 GLU A O 1
ATOM 1314 N N . LEU A 1 167 ? 2.110 -6.325 -30.414 1.00 60.78 167 LEU A N 1
ATOM 1315 C CA . LEU A 1 167 ? 3.285 -6.730 -31.196 1.00 60.78 167 LEU A CA 1
ATOM 1316 C C . LEU A 1 167 ? 2.905 -7.026 -32.658 1.00 60.78 167 LEU A C 1
ATOM 1318 O O . LEU A 1 167 ? 3.576 -6.575 -33.592 1.00 60.78 167 LEU A O 1
ATOM 1322 N N . ASN A 1 168 ? 1.777 -7.710 -32.869 1.00 60.97 168 ASN A N 1
ATOM 1323 C CA . ASN A 1 168 ? 1.279 -8.048 -34.202 1.00 60.97 168 ASN A CA 1
ATOM 1324 C C . ASN A 1 168 ? 0.765 -6.834 -34.992 1.00 60.97 168 ASN A C 1
ATOM 1326 O O . ASN A 1 168 ? 0.868 -6.801 -36.222 1.00 60.97 168 ASN A O 1
ATOM 1330 N N . GLU A 1 169 ? 0.197 -5.826 -34.333 1.00 69.69 169 GLU A N 1
ATOM 1331 C CA . GLU A 1 169 ? -0.194 -4.579 -34.999 1.00 69.69 169 GLU A CA 1
ATOM 1332 C C . GLU A 1 169 ? 1.010 -3.709 -35.374 1.00 69.69 169 GLU A C 1
ATOM 1334 O O . GLU A 1 169 ? 1.057 -3.188 -36.495 1.00 69.69 169 GLU A O 1
ATOM 1339 N N . GLY A 1 170 ? 2.011 -3.603 -34.493 1.00 66.12 170 GLY A N 1
ATOM 1340 C CA . GLY A 1 170 ? 3.262 -2.895 -34.775 1.00 66.12 170 GLY A CA 1
ATOM 1341 C C . GLY A 1 170 ? 4.005 -3.491 -35.973 1.00 66.12 170 GLY A C 1
ATOM 1342 O O . GLY A 1 170 ? 4.343 -2.773 -36.918 1.00 66.12 170 GLY A O 1
ATOM 1343 N N . ALA A 1 171 ? 4.155 -4.820 -36.001 1.00 64.06 171 ALA A N 1
ATOM 1344 C CA . ALA A 1 171 ? 4.775 -5.535 -37.117 1.00 64.06 171 ALA A CA 1
ATOM 1345 C C . ALA A 1 171 ? 4.011 -5.336 -38.442 1.00 64.06 171 ALA A C 1
ATOM 1347 O O . ALA A 1 171 ? 4.620 -5.121 -39.495 1.00 64.06 171 ALA A O 1
ATOM 1348 N N . ARG A 1 172 ? 2.669 -5.339 -38.406 1.00 66.81 172 ARG A N 1
ATOM 1349 C CA . ARG A 1 172 ? 1.833 -5.064 -39.589 1.00 66.81 172 ARG A CA 1
ATOM 1350 C C . ARG A 1 172 ? 1.979 -3.626 -40.087 1.00 66.81 172 ARG A C 1
ATOM 1352 O O . ARG A 1 172 ? 2.007 -3.409 -41.300 1.00 66.81 172 ARG A O 1
ATOM 1359 N N . ARG A 1 173 ? 2.096 -2.645 -39.186 1.00 71.62 173 ARG A N 1
ATOM 1360 C CA . ARG A 1 173 ? 2.289 -1.231 -39.550 1.00 71.62 173 ARG A CA 1
ATOM 1361 C C . ARG A 1 173 ? 3.666 -0.993 -40.177 1.00 71.62 173 ARG A C 1
ATOM 1363 O O . ARG A 1 173 ? 3.731 -0.345 -41.219 1.00 71.62 173 ARG A O 1
ATOM 1370 N N . ALA A 1 174 ? 4.723 -1.581 -39.614 1.00 69.50 174 ALA A N 1
ATOM 1371 C CA . ALA A 1 174 ? 6.080 -1.509 -40.163 1.00 69.50 174 ALA A CA 1
ATOM 1372 C C . ALA A 1 174 ? 6.194 -2.171 -41.550 1.00 69.50 174 ALA A C 1
ATOM 1374 O O . ALA A 1 174 ? 6.818 -1.620 -42.458 1.00 69.50 174 ALA A O 1
ATOM 1375 N N . LYS A 1 175 ? 5.524 -3.315 -41.767 1.00 72.06 175 LYS A N 1
ATOM 1376 C CA . LYS A 1 175 ? 5.438 -3.923 -43.107 1.00 72.06 175 LYS A CA 1
ATOM 1377 C C . LYS A 1 175 ? 4.741 -3.005 -44.111 1.00 72.06 175 LYS A C 1
ATOM 1379 O O . LYS A 1 175 ? 5.228 -2.863 -45.227 1.00 72.06 175 LYS A O 1
ATOM 1384 N N . ARG A 1 176 ? 3.642 -2.349 -43.715 1.00 71.50 176 ARG A N 1
ATOM 1385 C CA . ARG A 1 176 ? 2.856 -1.472 -44.600 1.00 71.50 176 ARG A CA 1
ATOM 1386 C C . ARG A 1 176 ? 3.634 -0.229 -45.040 1.00 71.50 176 ARG A C 1
ATOM 1388 O O . ARG A 1 176 ? 3.557 0.159 -46.207 1.00 71.50 176 ARG A O 1
ATOM 1395 N N . THR A 1 177 ? 4.395 0.385 -44.132 1.00 70.81 177 THR A N 1
ATOM 1396 C CA . THR A 1 177 ? 5.256 1.526 -44.473 1.00 70.81 177 THR A CA 1
ATOM 1397 C C . THR A 1 177 ? 6.393 1.090 -45.393 1.00 70.81 177 THR A C 1
ATOM 1399 O O . THR A 1 177 ? 6.592 1.723 -46.425 1.00 70.81 177 THR A O 1
ATOM 1402 N N . SER A 1 178 ? 7.061 -0.031 -45.105 1.00 72.12 178 SER A N 1
ATOM 1403 C CA . SER A 1 178 ? 8.110 -0.594 -45.970 1.00 72.12 178 SER A CA 1
ATOM 1404 C C . SER A 1 178 ? 7.625 -0.855 -47.405 1.00 72.12 178 SER A C 1
ATOM 1406 O O . SER A 1 178 ? 8.269 -0.416 -48.359 1.00 72.12 178 SER A O 1
ATOM 1408 N N . THR A 1 179 ? 6.453 -1.477 -47.584 1.00 73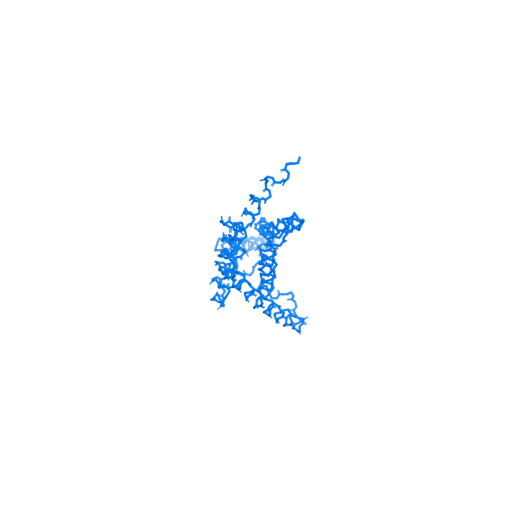.75 179 THR A N 1
ATOM 1409 C CA . THR A 1 179 ? 5.868 -1.704 -48.920 1.00 73.75 179 THR A CA 1
ATOM 1410 C C . THR A 1 179 ? 5.501 -0.407 -49.641 1.00 73.75 179 THR A C 1
ATOM 1412 O O . THR A 1 179 ? 5.680 -0.313 -50.852 1.00 73.75 179 THR A O 1
ATOM 1415 N N . SER A 1 180 ? 5.035 0.609 -48.906 1.00 80.25 180 SER A N 1
ATOM 1416 C CA . SER A 1 180 ? 4.713 1.927 -49.472 1.00 80.25 180 SER A CA 1
ATOM 1417 C C . SER A 1 180 ? 5.963 2.641 -50.002 1.00 80.25 180 SER A C 1
ATOM 1419 O O . SER A 1 180 ? 5.965 3.149 -51.125 1.00 80.25 180 SER A O 1
ATOM 1421 N N . TRP A 1 181 ? 7.061 2.615 -49.237 1.00 69.56 181 TRP A N 1
ATOM 1422 C CA . TRP A 1 181 ? 8.347 3.178 -49.659 1.00 69.56 181 TRP A CA 1
ATOM 1423 C C . TRP A 1 181 ? 8.928 2.451 -50.870 1.00 69.56 181 TRP A C 1
ATOM 1425 O O . TRP A 1 181 ? 9.394 3.103 -51.804 1.00 69.56 181 TRP A O 1
ATOM 1435 N N . LYS A 1 182 ? 8.843 1.116 -50.893 1.00 75.31 182 LYS A N 1
ATOM 1436 C CA . LYS A 1 182 ? 9.326 0.309 -52.018 1.00 75.31 182 LYS A CA 1
ATOM 1437 C C . LYS A 1 182 ? 8.559 0.627 -53.306 1.00 75.31 182 LYS A C 1
ATOM 1439 O O . LYS A 1 182 ? 9.176 1.000 -54.296 1.00 75.31 182 LYS A O 1
ATOM 1444 N N . GLY A 1 183 ? 7.225 0.674 -53.244 1.00 76.56 183 GLY A N 1
ATOM 1445 C CA . GLY A 1 183 ? 6.396 1.061 -54.392 1.00 76.56 183 GLY A CA 1
ATOM 1446 C C . GLY A 1 183 ? 6.576 2.516 -54.851 1.00 76.56 183 GLY A C 1
ATOM 1447 O O . GLY A 1 183 ? 6.359 2.830 -56.019 1.00 76.56 183 GLY A O 1
ATOM 1448 N N . LYS A 1 184 ? 6.983 3.438 -53.965 1.00 80.81 184 LYS A N 1
ATOM 1449 C CA . LYS A 1 184 ? 7.375 4.798 -54.375 1.00 80.81 184 LYS A CA 1
ATOM 1450 C C . LYS A 1 184 ? 8.739 4.803 -55.077 1.00 80.81 184 LYS A C 1
ATOM 1452 O O . LYS A 1 184 ? 8.887 5.503 -56.072 1.00 80.81 184 LYS A O 1
ATOM 1457 N N . SER A 1 185 ? 9.704 4.022 -54.593 1.00 77.12 185 SER A N 1
ATOM 1458 C CA . SER A 1 185 ? 11.029 3.906 -55.215 1.00 77.12 185 SER A CA 1
ATOM 1459 C C . SER A 1 185 ? 10.960 3.282 -56.610 1.00 77.12 185 SER A C 1
ATOM 1461 O O . SER A 1 185 ? 11.604 3.790 -57.525 1.00 77.12 185 SER A O 1
ATOM 1463 N N . ASP A 1 186 ? 10.144 2.243 -56.788 1.00 79.62 186 ASP A N 1
ATOM 1464 C CA . ASP A 1 186 ? 10.004 1.554 -58.075 1.00 79.62 186 ASP A CA 1
ATOM 1465 C C . ASP A 1 186 ? 9.358 2.464 -59.138 1.00 79.62 186 ASP A C 1
ATOM 1467 O O . ASP A 1 186 ? 9.865 2.551 -60.254 1.00 79.62 186 ASP A O 1
ATOM 1471 N N . ARG A 1 187 ? 8.352 3.272 -58.762 1.00 77.81 187 ARG A N 1
ATOM 1472 C CA . ARG A 1 187 ? 7.761 4.295 -59.652 1.00 77.81 187 ARG A CA 1
ATOM 1473 C C . ARG A 1 187 ? 8.750 5.362 -60.121 1.00 77.81 187 ARG A C 1
ATOM 1475 O O . ARG A 1 187 ? 8.658 5.826 -61.250 1.00 77.81 187 ARG A O 1
ATOM 1482 N N . ILE A 1 188 ? 9.679 5.777 -59.258 1.00 74.44 188 ILE A N 1
ATOM 1483 C CA . ILE A 1 188 ? 10.708 6.765 -59.626 1.00 74.44 188 ILE A CA 1
ATOM 1484 C C . ILE A 1 188 ? 11.685 6.160 -60.643 1.00 74.44 188 ILE A C 1
ATOM 1486 O O . ILE A 1 188 ? 12.119 6.848 -61.565 1.00 74.44 188 ILE A O 1
ATOM 1490 N N . LYS A 1 189 ? 12.011 4.869 -60.502 1.00 74.44 189 LYS A N 1
ATOM 1491 C CA . LYS A 1 189 ? 12.865 4.160 -61.461 1.00 74.44 189 LYS A CA 1
ATOM 1492 C C . LYS A 1 189 ? 12.180 3.991 -62.816 1.00 74.44 189 LYS A C 1
ATOM 1494 O O . LYS A 1 189 ? 12.833 4.232 -63.824 1.00 74.44 189 LYS A O 1
ATOM 1499 N N . GLU A 1 190 ? 10.888 3.655 -62.844 1.00 72.69 190 GLU A N 1
ATOM 1500 C CA . GLU A 1 190 ? 10.107 3.592 -64.091 1.00 72.69 190 GLU A CA 1
ATOM 1501 C C . GLU A 1 190 ? 10.112 4.935 -64.830 1.00 72.69 190 GLU A C 1
ATOM 1503 O O . GLU A 1 190 ? 10.501 4.978 -65.996 1.00 72.69 190 GLU A O 1
ATOM 1508 N N . PHE A 1 191 ? 9.823 6.040 -64.133 1.00 68.88 191 PHE A N 1
ATOM 1509 C CA . PHE A 1 191 ? 9.849 7.386 -64.722 1.00 68.88 191 PHE A CA 1
ATOM 1510 C C . PHE A 1 191 ? 11.222 7.755 -65.305 1.00 68.88 191 PHE A C 1
ATOM 1512 O O . PHE A 1 191 ? 11.315 8.325 -66.390 1.00 68.88 191 PHE A O 1
ATOM 1519 N N . GLY A 1 192 ? 12.306 7.395 -64.610 1.00 65.75 192 GLY A N 1
ATOM 1520 C CA . GLY A 1 192 ? 13.667 7.601 -65.109 1.00 65.75 192 GLY A CA 1
ATOM 1521 C C . GLY A 1 192 ? 13.988 6.767 -66.355 1.00 65.75 192 GLY A C 1
ATOM 1522 O O . GLY A 1 192 ? 14.710 7.233 -67.229 1.00 65.75 192 GLY A O 1
ATOM 1523 N N . THR A 1 193 ? 13.443 5.551 -66.465 1.00 63.53 193 THR A N 1
ATOM 1524 C CA . THR A 1 193 ? 13.639 4.683 -67.642 1.00 63.53 193 THR A CA 1
ATOM 1525 C C . THR A 1 193 ? 12.755 5.029 -68.838 1.00 63.53 193 THR A C 1
ATOM 1527 O O . THR A 1 193 ? 13.093 4.661 -69.962 1.00 63.53 193 THR A O 1
ATOM 1530 N N . GLU A 1 194 ? 11.627 5.698 -68.613 1.00 61.81 194 GLU A N 1
ATOM 1531 C CA . GLU A 1 194 ? 10.731 6.169 -69.672 1.00 61.81 194 GLU A CA 1
ATOM 1532 C C . GLU A 1 194 ? 11.290 7.443 -70.316 1.00 61.81 194 GLU A C 1
ATOM 1534 O O . GLU A 1 194 ? 11.433 7.504 -71.533 1.00 61.81 194 GLU A O 1
ATOM 1539 N N . ASN A 1 195 ? 11.794 8.375 -69.502 1.00 58.00 195 ASN A N 1
ATOM 1540 C CA . ASN A 1 195 ? 12.418 9.613 -69.981 1.00 58.00 195 ASN A CA 1
ATOM 1541 C C . ASN A 1 195 ? 13.745 9.387 -70.744 1.00 58.00 195 ASN A C 1
ATOM 1543 O O . ASN A 1 195 ? 14.178 10.237 -71.513 1.00 58.00 195 ASN A O 1
ATOM 1547 N N . ASN A 1 196 ? 14.396 8.234 -70.546 1.00 57.38 196 ASN A N 1
ATOM 1548 C CA . ASN A 1 196 ? 15.618 7.840 -71.262 1.00 57.38 196 ASN A CA 1
ATOM 1549 C C . ASN A 1 196 ? 15.345 7.085 -72.578 1.00 57.38 196 ASN A C 1
ATOM 1551 O O . ASN A 1 196 ? 16.291 6.710 -73.263 1.00 57.38 196 ASN A O 1
ATOM 1555 N N . ARG A 1 197 ? 14.075 6.802 -72.901 1.00 58.56 197 ARG A N 1
ATOM 1556 C CA . ARG A 1 197 ? 13.655 6.131 -74.143 1.00 58.56 197 ARG A CA 1
ATOM 1557 C C . ARG A 1 197 ? 13.136 7.097 -75.215 1.00 58.56 197 ARG A C 1
ATOM 1559 O O . ARG A 1 197 ? 12.899 6.653 -76.332 1.00 58.56 197 ARG A O 1
ATOM 1566 N N . GLU A 1 198 ? 12.971 8.379 -74.885 1.00 56.12 198 GLU A N 1
ATOM 1567 C CA . GLU A 1 198 ? 12.503 9.434 -75.802 1.00 56.12 198 GLU A CA 1
ATOM 1568 C C . GLU A 1 198 ? 13.636 10.280 -76.433 1.00 56.12 198 GLU A C 1
ATOM 1570 O O . GLU A 1 198 ? 13.349 11.287 -77.079 1.00 56.12 198 GLU A O 1
ATOM 1575 N N . TYR A 1 199 ? 14.905 9.866 -76.303 1.00 50.69 199 TYR A N 1
ATOM 1576 C CA . TYR A 1 199 ? 16.063 10.467 -76.990 1.00 50.69 199 TYR A CA 1
ATOM 1577 C C . TYR A 1 199 ? 16.749 9.476 -77.930 1.00 50.69 199 TYR A C 1
ATOM 1579 O O . TYR A 1 199 ? 16.924 8.304 -77.522 1.00 50.69 199 TYR A O 1
#

pLDDT: mean 78.19, std 13.95, range [39.91, 96.38]

Sequence (199 aa):
MAAGRWAPGLWRACNWLMAAFFALAAVVQVNDPDAEVWVMVYMIPAVLTLLVGLNPLVTGNFIWKSVSAIHIFFCITWAVGLAYYLLLHTQQNIIHEEEGRELFGLVIITAWMSLCHSSSKKPVGGRIQLAIAVVIALFPLLSWVYIYANKEMRSSWPTHCKTGHELNEGARRAKRTSTSWKGKSDRIKEFGTENNREY

Organism: Equus caballus (NCBI:txid9796)

Secondary structure (DSSP, 8-state):
--HHHHHHHHHHHHHHHHHHHHHHHHHHHTTSTTHHHHHHHHHHHHHHHHHHHH-GGGGGSHHHHHHHHHHHHHHHHHHHHHHHHHHHSTTSSS--HHHHHHHHHHHHHHHHHHHHHHTTS-TTTHHHHHHHHHHHHHHHHHHHHHHHH-HHHHHTS-TTTS-HHHHHHHHHHHHHHHHHHHHHHHHHHHHHHHHTS--

Radius of gyration: 25.94 Å; chains: 1; bounding box: 50×30×96 Å

InterPro domains:
  IPR029377 TMEM220 protein [PF15071] (21-117)